Protein AF-A0A517L4I8-F1 (afdb_monomer)

Sequence (182 aa):
MARNAKEATSGMSSPTKETKGAPANFLALPLELRQEILYKSFEDVYKQDIHFSTNVNMLDGVLEIRRAPVCFLPHVHRHASILALVHNTISDDLDFVLKQILAAFESGLDEEWQRGACSEKRDRWTVLATEVEAAVCPDEDADISHHRRFQMVQDMREALGADMSQFSFDEDRPDSIRLSRH

Secondary structure (DSSP, 8-state):
--------------------PPPPPGGGS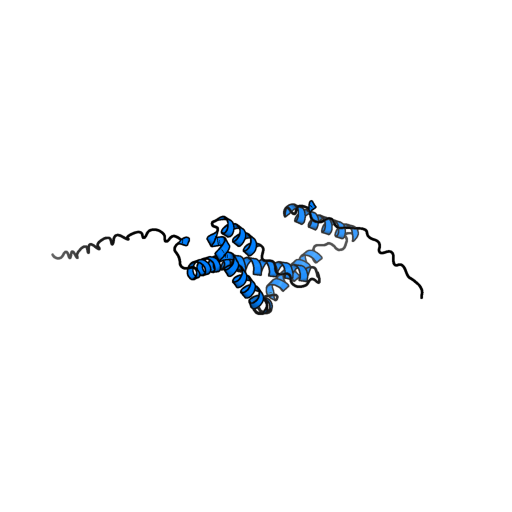-HHHHHHHHHHHTHHHHHHHHHHHHHHHHHHHHTT--PPPP---HHHHHHHHHHHTT-HHHHHHHHHHHHHHHHHHHHHHHHHHHHHSSSHHHHHHHHHHHHHHHHS-TTS-HHHHHHHHHHHHHHHHHHTT--GGG----------------

Mean predicted aligned error: 15.82 Å

Solvent-accessible surface area (backbone atoms only — not comparable to full-atom values): 11405 Å² total; per-residue (Å²): 141,80,89,79,90,80,88,78,78,90,76,82,74,75,81,76,78,76,75,78,70,75,81,79,57,70,87,76,48,58,69,69,58,46,36,52,53,51,47,60,68,41,54,67,35,48,54,49,20,52,52,50,24,50,53,52,48,50,47,31,60,74,70,66,49,91,64,77,86,61,85,52,55,65,48,44,53,53,52,51,57,58,50,39,73,73,37,69,71,51,36,64,42,41,61,57,37,51,53,52,52,50,51,51,48,67,64,46,51,63,60,52,49,70,70,68,65,65,58,72,67,47,52,51,52,51,51,53,51,51,52,54,57,66,68,52,62,92,81,63,58,71,71,58,55,56,52,50,54,52,48,53,53,49,52,53,41,57,76,68,66,61,71,67,88,78,65,80,77,84,86,78,77,83,80,80,83,77,84,76,89,130

pLDDT: mean 76.04, std 15.67, range [46.81, 97.5]

Organism: NCBI:txid50376

Radius of gyration: 30.22 Å; Cα contacts (8 Å, |Δi|>4): 58; chains: 1; bounding box: 49×85×97 Å

Structure (mmCIF, N/CA/C/O backbone):
data_AF-A0A517L4I8-F1
#
_entry.id   AF-A0A517L4I8-F1
#
loop_
_atom_site.group_PDB
_atom_site.id
_atom_site.type_symbol
_atom_site.label_atom_id
_atom_site.label_alt_id
_atom_site.label_comp_id
_atom_site.label_asym_id
_atom_site.label_entity_id
_atom_site.label_seq_id
_atom_site.pdbx_PDB_ins_code
_atom_site.Cartn_x
_atom_site.Cartn_y
_atom_site.Cartn_z
_atom_site.occupancy
_atom_site.B_iso_or_equiv
_atom_site.auth_seq_id
_atom_site.auth_comp_id
_atom_site.auth_asym_id
_atom_site.auth_atom_id
_atom_site.pdbx_PDB_model_num
ATOM 1 N N . MET A 1 1 ? 31.323 54.953 50.116 1.00 50.97 1 MET A N 1
ATOM 2 C CA . MET A 1 1 ? 30.103 54.939 49.280 1.00 50.97 1 MET A CA 1
ATOM 3 C C . MET A 1 1 ? 29.381 53.634 49.549 1.00 50.97 1 MET A C 1
ATOM 5 O O . MET A 1 1 ? 29.999 52.586 49.450 1.00 50.97 1 MET A O 1
ATOM 9 N N . ALA A 1 2 ? 28.143 53.724 50.021 1.00 52.12 2 ALA A N 1
ATOM 10 C CA . ALA A 1 2 ? 27.340 52.623 50.540 1.00 52.12 2 ALA A CA 1
ATOM 11 C C . ALA A 1 2 ? 26.101 52.400 49.657 1.00 52.12 2 ALA A C 1
ATOM 13 O O . ALA A 1 2 ? 25.684 53.350 48.994 1.00 52.12 2 ALA A O 1
ATOM 14 N N . ARG A 1 3 ? 25.472 51.217 49.818 1.00 51.09 3 ARG A N 1
ATOM 15 C CA . ARG A 1 3 ? 24.101 50.825 49.399 1.00 51.09 3 ARG A CA 1
ATOM 16 C C . ARG A 1 3 ? 23.981 50.402 47.919 1.00 51.09 3 ARG A C 1
ATOM 18 O O . ARG A 1 3 ? 24.549 51.051 47.062 1.00 51.09 3 ARG A O 1
ATOM 25 N N . ASN A 1 4 ? 23.267 49.349 47.515 1.00 49.31 4 ASN A N 1
ATOM 26 C CA . ASN A 1 4 ? 22.269 48.504 48.173 1.00 49.31 4 ASN A CA 1
ATOM 27 C C . ASN A 1 4 ? 22.208 47.134 47.478 1.00 49.31 4 ASN A C 1
ATOM 29 O O . ASN A 1 4 ? 22.231 47.053 46.252 1.00 49.31 4 ASN A O 1
ATOM 33 N N . ALA A 1 5 ? 22.037 46.089 48.286 1.00 61.31 5 ALA A N 1
ATOM 34 C CA . ALA A 1 5 ? 21.525 44.796 47.864 1.00 61.31 5 ALA A CA 1
ATOM 35 C C . ALA A 1 5 ? 20.059 44.930 47.419 1.00 61.31 5 ALA A C 1
ATOM 37 O O . ALA A 1 5 ? 19.285 45.674 48.028 1.00 61.31 5 ALA A O 1
ATOM 38 N N . LYS A 1 6 ? 19.671 44.195 46.375 1.00 63.69 6 LYS A N 1
ATOM 39 C CA . LYS A 1 6 ? 18.265 43.961 46.042 1.00 63.69 6 LYS A CA 1
ATOM 40 C C . LYS A 1 6 ? 18.084 42.484 45.711 1.00 63.69 6 LYS A C 1
ATOM 42 O O . LYS A 1 6 ? 18.277 42.050 44.581 1.00 63.69 6 LYS A O 1
ATOM 47 N N . GLU A 1 7 ? 17.770 41.732 46.758 1.00 57.91 7 GLU A N 1
ATOM 48 C CA . GLU A 1 7 ? 17.127 40.427 46.678 1.00 57.91 7 GLU A CA 1
ATOM 49 C C . GLU A 1 7 ? 15.749 40.595 46.026 1.00 57.91 7 GLU A C 1
ATOM 51 O O . GLU A 1 7 ? 14.967 41.464 46.414 1.00 57.91 7 GLU A O 1
ATOM 56 N N . ALA A 1 8 ? 15.448 39.754 45.040 1.00 61.12 8 ALA A N 1
ATOM 57 C CA . ALA A 1 8 ? 14.097 39.558 44.535 1.00 61.12 8 ALA A CA 1
ATOM 58 C C . ALA A 1 8 ? 13.854 38.053 44.383 1.00 61.12 8 ALA A C 1
ATOM 60 O O . ALA A 1 8 ? 14.153 37.442 43.363 1.00 61.12 8 ALA A O 1
ATOM 61 N N . THR A 1 9 ? 13.371 37.481 45.486 1.00 55.47 9 THR A N 1
ATOM 62 C CA . THR A 1 9 ? 12.253 36.529 45.546 1.00 55.47 9 THR A CA 1
ATOM 63 C C . THR A 1 9 ? 12.226 35.414 44.501 1.00 55.47 9 THR A C 1
ATOM 65 O O . THR A 1 9 ? 11.593 35.511 43.452 1.00 55.47 9 THR A O 1
AT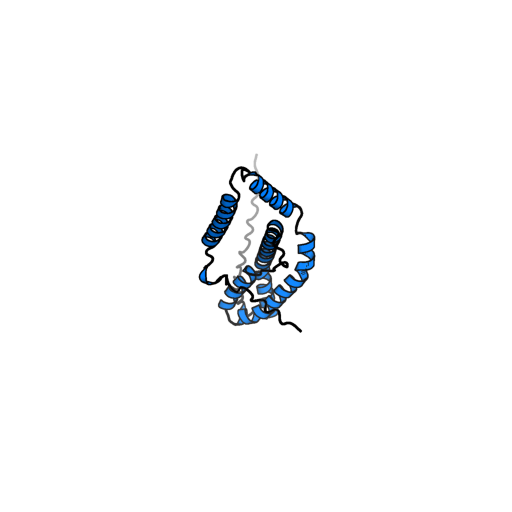OM 68 N N . SER A 1 10 ? 12.836 34.304 44.917 1.00 55.72 10 SER A N 1
ATOM 69 C CA . SER A 1 10 ? 12.448 32.923 44.627 1.00 55.72 10 SER A CA 1
ATOM 70 C C . SER A 1 10 ? 10.922 32.757 44.531 1.00 55.72 10 SER A C 1
ATOM 72 O O . SER A 1 10 ? 10.213 32.772 45.538 1.00 55.72 10 SER A O 1
ATOM 74 N N . GLY A 1 11 ? 10.418 32.615 43.305 1.00 59.62 11 GLY A N 1
ATOM 75 C CA . GLY A 1 11 ? 9.073 32.130 43.025 1.00 59.62 11 GLY A CA 1
ATOM 76 C C . GLY A 1 11 ? 9.090 30.605 42.994 1.00 59.62 11 GLY A C 1
ATOM 77 O O . GLY A 1 11 ? 9.490 30.010 41.996 1.00 59.62 11 GLY A O 1
ATOM 78 N N . MET A 1 12 ? 8.672 29.975 44.092 1.00 56.00 12 MET A N 1
ATOM 79 C CA . MET A 1 12 ? 8.410 28.536 44.164 1.00 56.00 12 MET A CA 1
ATOM 80 C C . MET A 1 12 ? 7.215 28.199 43.263 1.00 56.00 12 MET A C 1
ATOM 82 O O . MET A 1 12 ? 6.063 28.268 43.688 1.00 56.00 12 MET A O 1
ATOM 86 N N . SER A 1 13 ? 7.487 27.839 42.009 1.00 60.06 13 SER A N 1
ATOM 87 C CA . SER A 1 13 ? 6.519 27.145 41.165 1.00 60.06 13 SER A CA 1
ATOM 88 C C . SER A 1 13 ? 6.301 25.753 41.755 1.00 60.06 13 SER A C 1
ATOM 90 O O . SER A 1 13 ? 7.221 24.945 41.883 1.00 60.06 13 SER A O 1
ATOM 92 N N . SER A 1 14 ? 5.080 25.496 42.217 1.00 62.19 14 SER A N 1
ATOM 93 C CA . SER A 1 14 ? 4.686 24.175 42.691 1.00 62.19 14 SER A CA 1
ATOM 94 C C . SER A 1 14 ? 4.866 23.156 41.561 1.00 62.19 14 SER A C 1
ATOM 96 O O . SER A 1 14 ? 4.405 23.418 40.450 1.00 62.19 14 SER A O 1
ATOM 98 N N . PRO A 1 15 ? 5.492 21.993 41.807 1.00 63.91 15 PRO A N 1
ATOM 99 C CA . PRO A 1 15 ? 5.538 20.927 40.821 1.00 63.91 15 PRO A CA 1
ATOM 100 C C . PRO A 1 15 ? 4.117 20.388 40.647 1.00 63.91 15 PRO A C 1
ATOM 102 O O . PRO A 1 15 ? 3.599 19.657 41.496 1.00 63.91 15 PRO A O 1
ATOM 105 N N . THR A 1 16 ? 3.461 20.786 39.559 1.00 57.78 16 THR A N 1
ATOM 106 C CA . THR A 1 16 ? 2.253 20.143 39.048 1.00 57.78 16 THR A CA 1
ATOM 107 C C . THR A 1 16 ? 2.581 18.667 38.873 1.00 57.78 16 THR A C 1
ATOM 109 O O . THR A 1 16 ? 3.353 18.289 37.996 1.00 57.78 16 THR A O 1
ATOM 112 N N . LYS A 1 17 ? 2.052 17.828 39.768 1.00 64.56 17 LYS A N 1
ATOM 113 C CA . LYS A 1 17 ? 2.120 16.374 39.649 1.00 64.56 17 LYS A CA 1
ATOM 114 C C . LYS A 1 17 ? 1.352 15.992 38.391 1.00 64.56 17 LYS A C 1
ATOM 116 O O . LYS A 1 17 ? 0.134 15.840 38.441 1.00 64.56 17 LYS A O 1
ATOM 121 N N . GLU A 1 18 ? 2.066 15.868 37.276 1.00 62.00 18 GLU A N 1
ATOM 122 C CA . GLU A 1 18 ? 1.562 15.219 36.076 1.00 62.00 18 GLU A CA 1
ATOM 123 C C . GLU A 1 18 ? 1.066 13.838 36.485 1.00 62.00 18 GLU A C 1
ATOM 125 O O . GLU A 1 18 ? 1.827 12.922 36.809 1.00 62.00 18 GLU A O 1
ATOM 130 N N . THR A 1 19 ? -0.252 13.720 36.571 1.00 59.81 19 THR A N 1
ATOM 131 C CA . THR A 1 19 ? -0.910 12.448 36.791 1.00 59.81 19 THR A CA 1
ATOM 132 C C . THR A 1 19 ? -0.728 11.718 35.472 1.00 59.81 19 THR A C 1
ATOM 134 O O . THR A 1 19 ? -1.434 12.008 34.512 1.00 59.81 19 THR A O 1
ATOM 137 N N . LYS A 1 20 ? 0.302 10.864 35.386 1.00 67.19 20 LYS A N 1
ATOM 138 C CA . LYS A 1 20 ? 0.517 9.953 34.257 1.00 67.19 20 LYS A CA 1
ATOM 139 C C . LYS A 1 20 ? -0.772 9.159 34.068 1.00 67.19 20 LYS A C 1
ATOM 141 O O . LYS A 1 20 ? -1.008 8.186 34.784 1.00 67.19 20 LYS A O 1
ATOM 146 N N . GLY A 1 21 ? -1.631 9.629 33.165 1.00 69.38 21 GLY A N 1
ATOM 147 C CA . GLY A 1 21 ? -2.826 8.913 32.757 1.00 69.38 21 GLY A CA 1
ATOM 148 C C . GLY A 1 21 ? -2.390 7.536 32.289 1.00 69.38 21 GLY A C 1
ATOM 149 O O . GLY A 1 21 ? -1.418 7.418 31.539 1.00 69.38 21 GLY A O 1
ATOM 150 N N . ALA A 1 22 ? -3.050 6.496 32.796 1.00 68.81 22 ALA A N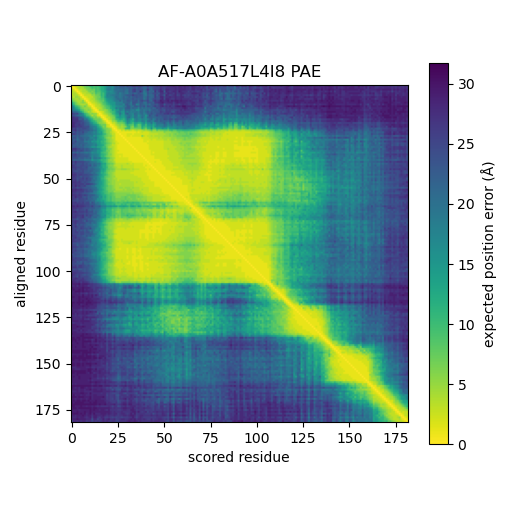 1
ATOM 151 C CA . ALA A 1 22 ? -2.803 5.146 32.320 1.00 68.81 22 ALA A CA 1
ATOM 152 C C . ALA A 1 22 ? -2.948 5.135 30.786 1.00 68.81 22 ALA A C 1
ATOM 154 O O . ALA A 1 22 ? -3.848 5.807 30.269 1.00 68.81 22 ALA A O 1
ATOM 155 N N . PRO A 1 23 ? -2.069 4.429 30.054 1.00 74.88 23 PRO A N 1
ATOM 156 C CA . PRO A 1 23 ? -2.155 4.368 28.604 1.00 74.88 23 PRO A CA 1
ATOM 157 C C . PRO A 1 23 ? -3.551 3.887 28.211 1.00 74.88 23 PRO A C 1
ATOM 159 O O . PRO A 1 23 ? -4.021 2.856 28.700 1.00 74.88 23 PRO A O 1
ATOM 162 N N . ALA A 1 24 ? -4.231 4.667 27.370 1.00 78.75 24 ALA A N 1
ATOM 163 C CA . ALA A 1 24 ? -5.538 4.292 26.860 1.00 78.75 24 ALA A CA 1
ATOM 164 C C . ALA A 1 24 ? -5.400 2.955 26.124 1.00 78.75 24 ALA A C 1
ATOM 166 O O . ALA A 1 24 ? -4.581 2.816 25.214 1.00 78.75 24 ALA A O 1
ATOM 167 N N . ASN A 1 25 ? -6.171 1.954 26.550 1.00 91.44 25 ASN A N 1
ATOM 168 C CA . ASN A 1 25 ? -6.203 0.669 25.870 1.00 91.44 25 ASN A CA 1
ATOM 169 C C . ASN A 1 25 ? -6.823 0.873 24.482 1.00 91.44 25 ASN A C 1
ATOM 171 O O . ASN A 1 25 ? -7.953 1.348 24.388 1.00 91.44 25 ASN A O 1
ATOM 175 N N . PHE A 1 26 ? -6.106 0.488 23.424 1.00 93.31 26 PHE A N 1
ATOM 176 C CA . PHE A 1 26 ? -6.582 0.584 22.043 1.00 93.31 26 PHE A CA 1
ATOM 177 C C . PHE A 1 26 ? -7.969 -0.053 21.863 1.00 93.31 26 PHE A C 1
ATOM 179 O O . PHE A 1 26 ? -8.838 0.525 21.220 1.00 93.31 26 PHE A O 1
ATOM 186 N N . LEU A 1 27 ? -8.218 -1.198 22.507 1.00 94.81 27 LEU A N 1
ATOM 187 C CA . LEU A 1 27 ? -9.492 -1.920 22.409 1.00 94.81 27 LEU A CA 1
ATOM 188 C C . LEU A 1 27 ? -10.665 -1.194 23.088 1.00 94.81 27 LEU A C 1
ATOM 190 O O . LEU A 1 27 ? -11.818 -1.517 22.818 1.00 94.81 27 LEU A O 1
ATOM 194 N N . ALA A 1 28 ? -10.388 -0.223 23.962 1.00 95.88 28 ALA A N 1
ATOM 195 C CA . ALA A 1 28 ? -11.412 0.593 24.612 1.00 95.88 28 ALA A CA 1
ATOM 196 C C . ALA A 1 28 ? -11.818 1.819 23.774 1.00 95.88 28 ALA A C 1
ATOM 198 O O . ALA A 1 28 ? -12.749 2.532 24.150 1.00 95.88 28 ALA A O 1
ATOM 199 N N . LEU A 1 29 ? -11.125 2.086 22.663 1.00 95.06 29 LEU A N 1
ATOM 200 C CA . LEU A 1 29 ? -11.468 3.182 21.764 1.00 95.06 29 LEU A CA 1
ATOM 201 C C . LEU A 1 29 ? -12.723 2.837 20.939 1.00 95.06 29 LEU A C 1
ATOM 203 O O . LEU A 1 29 ? -12.902 1.671 20.566 1.00 95.06 29 LEU A O 1
ATOM 207 N N . PRO A 1 30 ? -13.565 3.834 20.603 1.00 97.38 30 PRO A N 1
ATOM 208 C CA . PRO A 1 30 ? -14.596 3.710 19.575 1.00 97.38 30 PRO A CA 1
ATOM 209 C C . PRO A 1 30 ? -14.039 3.155 18.261 1.00 97.38 30 PRO A C 1
ATOM 211 O O . PRO A 1 30 ? -12.876 3.396 17.925 1.00 97.38 30 PRO A O 1
ATOM 214 N N . LEU A 1 31 ? -14.882 2.431 17.521 1.00 96.69 31 LEU A N 1
ATOM 215 C CA . LEU A 1 31 ? -14.518 1.763 16.269 1.00 96.69 31 LEU A CA 1
ATOM 216 C C . LEU A 1 31 ? -13.845 2.723 15.283 1.00 96.69 31 LEU A C 1
ATOM 218 O O . LEU A 1 31 ? -12.794 2.414 14.730 1.00 96.69 31 LEU A O 1
ATOM 222 N N . GLU A 1 32 ? -14.421 3.910 15.127 1.00 96.75 32 GLU A N 1
ATOM 223 C CA . GLU A 1 32 ? -13.985 4.924 14.174 1.00 96.75 32 GLU A CA 1
ATOM 224 C C . GLU A 1 32 ? -12.558 5.393 14.481 1.00 96.75 32 GLU A C 1
ATOM 226 O O . GLU A 1 32 ? -11.733 5.507 13.579 1.00 96.75 32 GLU A O 1
ATOM 231 N N . LEU A 1 33 ? -12.231 5.588 15.765 1.00 97.25 33 LEU A N 1
ATOM 232 C CA . LEU A 1 33 ? -10.887 5.992 16.180 1.00 97.25 33 LEU A CA 1
ATOM 233 C C . LEU A 1 33 ? -9.871 4.863 16.001 1.00 97.25 33 LEU A C 1
ATOM 235 O O . LEU A 1 33 ? -8.733 5.128 15.619 1.00 97.25 33 LEU A O 1
ATOM 239 N N . ARG A 1 34 ? -10.261 3.606 16.251 1.00 97.50 34 ARG A N 1
ATOM 240 C CA . ARG A 1 34 ? -9.378 2.455 16.000 1.00 97.50 34 ARG A CA 1
ATOM 241 C C . ARG A 1 34 ? -9.037 2.346 14.519 1.00 97.50 34 ARG A C 1
ATOM 243 O O . ARG A 1 34 ? -7.861 2.249 14.176 1.00 97.50 34 ARG A O 1
ATOM 250 N N . GLN A 1 35 ? -10.047 2.433 13.657 1.00 97.06 35 GLN A N 1
ATOM 251 C CA . GLN A 1 35 ? -9.878 2.401 12.207 1.00 97.06 35 GLN A CA 1
ATOM 252 C C . GLN A 1 35 ? -9.066 3.595 11.695 1.00 97.06 35 GLN A C 1
ATOM 254 O O . GLN A 1 35 ? -8.210 3.409 10.839 1.00 97.06 35 GLN A O 1
ATOM 259 N N . GLU A 1 36 ? -9.266 4.801 12.236 1.00 96.38 36 GLU A N 1
ATOM 260 C CA . GLU A 1 36 ? -8.478 5.984 11.866 1.00 96.38 36 GLU A CA 1
ATOM 261 C C . GLU A 1 36 ? -6.998 5.832 12.252 1.00 96.38 36 GLU A C 1
ATOM 263 O O . GLU A 1 36 ? -6.112 6.160 11.460 1.00 96.38 36 GLU A O 1
ATOM 268 N N . ILE A 1 37 ? -6.712 5.315 13.452 1.00 96.62 37 ILE A N 1
ATOM 269 C CA . ILE A 1 37 ? -5.338 5.046 13.902 1.00 96.62 37 ILE A CA 1
ATOM 270 C C . ILE A 1 37 ? -4.675 4.008 12.996 1.00 96.62 37 ILE A C 1
ATOM 272 O O . ILE A 1 37 ? -3.539 4.218 12.571 1.00 96.62 37 ILE A O 1
ATOM 276 N N . LEU A 1 38 ? -5.381 2.915 12.687 1.00 97.31 38 LEU A N 1
ATOM 277 C CA . LEU A 1 38 ? -4.890 1.898 11.761 1.00 97.31 38 LEU A CA 1
ATOM 278 C C . LEU A 1 38 ? -4.646 2.508 10.383 1.00 97.31 38 LEU A C 1
ATOM 280 O O . LEU A 1 38 ? -3.550 2.386 9.867 1.00 97.31 38 LEU A O 1
ATOM 284 N N . TYR A 1 39 ? -5.603 3.243 9.818 1.00 95.81 39 TYR A N 1
ATOM 285 C CA . TYR A 1 39 ? -5.442 3.895 8.518 1.00 95.81 39 TYR A CA 1
ATOM 286 C C . TYR A 1 39 ? -4.187 4.779 8.464 1.00 95.81 39 TYR A C 1
ATOM 288 O O . TYR A 1 39 ? -3.389 4.665 7.534 1.00 95.81 39 TYR A O 1
ATOM 296 N N . LYS A 1 40 ? -3.952 5.600 9.496 1.00 94.38 40 LYS A N 1
ATOM 297 C CA . LYS A 1 40 ? -2.748 6.442 9.590 1.00 94.38 40 LYS A CA 1
ATOM 298 C C . LYS A 1 40 ? -1.453 5.632 9.655 1.00 94.38 40 LYS A C 1
ATOM 300 O O . LYS A 1 40 ? -0.439 6.095 9.145 1.00 94.38 40 LYS A O 1
ATOM 305 N N . SER A 1 41 ? -1.458 4.426 10.228 1.00 96.75 41 SER A N 1
ATOM 306 C CA . SER A 1 41 ? -0.250 3.589 10.271 1.00 96.75 41 SER A CA 1
ATOM 307 C C . SER A 1 41 ? 0.168 3.063 8.894 1.00 96.75 41 SER A C 1
ATOM 309 O O . SER A 1 41 ? 1.333 2.714 8.709 1.00 96.75 41 SER A O 1
ATOM 311 N N . PHE A 1 42 ? -0.745 3.035 7.918 1.00 95.81 42 PHE A N 1
ATOM 312 C CA . PHE A 1 42 ? -0.439 2.633 6.546 1.00 95.81 42 PHE A CA 1
ATOM 313 C C . PHE A 1 42 ? 0.102 3.769 5.674 1.00 95.81 42 PHE A C 1
ATOM 315 O O . PHE A 1 42 ? 0.553 3.479 4.571 1.00 95.81 42 PHE A O 1
ATOM 322 N N . GLU A 1 43 ? 0.102 5.029 6.122 1.00 89.88 43 GLU A N 1
ATOM 323 C CA . GLU A 1 43 ? 0.451 6.171 5.261 1.00 89.88 43 GLU A CA 1
ATOM 324 C C . GLU A 1 43 ? 1.860 6.045 4.651 1.00 89.88 43 GLU A C 1
ATOM 326 O O . GLU A 1 43 ? 2.046 6.208 3.443 1.00 89.88 43 GLU A O 1
ATOM 331 N N . ASP A 1 44 ? 2.855 5.697 5.466 1.00 89.94 44 ASP A N 1
ATOM 332 C CA . ASP A 1 44 ? 4.236 5.539 4.995 1.00 89.94 44 ASP A CA 1
ATOM 333 C C . ASP A 1 44 ? 4.417 4.274 4.151 1.00 89.94 44 ASP A C 1
ATOM 335 O O . ASP A 1 44 ? 5.162 4.262 3.171 1.00 89.94 44 ASP A O 1
ATOM 339 N N . VAL A 1 45 ? 3.710 3.208 4.520 1.00 93.38 45 VAL A N 1
ATOM 340 C CA . VAL A 1 45 ? 3.755 1.907 3.846 1.00 93.38 45 VAL A CA 1
ATOM 341 C C . VAL A 1 45 ? 3.173 2.019 2.434 1.00 93.38 45 VAL A C 1
ATOM 343 O O . VAL A 1 45 ? 3.759 1.541 1.466 1.00 93.38 45 VAL A O 1
ATOM 346 N N . TYR A 1 46 ? 2.061 2.737 2.311 1.00 88.5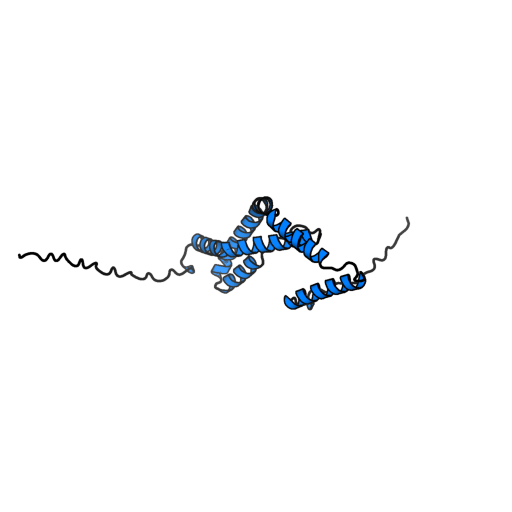6 46 TYR A N 1
ATOM 347 C CA . TYR A 1 46 ? 1.415 3.089 1.054 1.00 88.56 4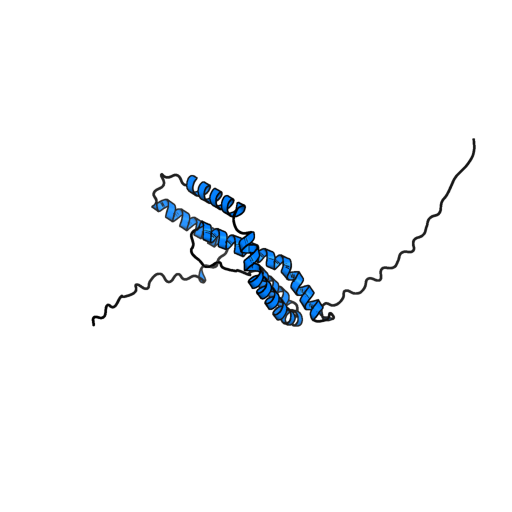6 TYR A CA 1
ATOM 348 C C . TYR A 1 46 ? 2.352 3.875 0.123 1.00 88.56 46 TYR A C 1
ATOM 350 O O . TYR A 1 46 ? 2.491 3.536 -1.053 1.00 88.56 46 TYR A O 1
ATOM 358 N N . LYS A 1 47 ? 3.070 4.880 0.646 1.00 86.56 47 LYS A N 1
ATOM 359 C CA . LYS A 1 47 ? 4.050 5.656 -0.140 1.00 86.56 47 LYS A CA 1
ATOM 360 C C . LYS A 1 47 ? 5.188 4.775 -0.664 1.00 86.56 47 LYS A C 1
ATOM 362 O O . LYS A 1 47 ? 5.636 4.957 -1.797 1.00 86.56 47 LYS A O 1
ATOM 367 N N . GLN A 1 48 ? 5.647 3.805 0.130 1.00 89.75 48 GLN A N 1
ATOM 368 C CA . GLN A 1 48 ? 6.674 2.851 -0.307 1.00 89.75 48 GLN A CA 1
ATOM 369 C C . GLN A 1 48 ? 6.193 2.003 -1.490 1.00 89.75 48 GLN A C 1
ATOM 371 O O . GLN A 1 48 ? 6.939 1.843 -2.456 1.00 89.75 48 GLN A O 1
ATOM 376 N N . ASP A 1 49 ? 4.949 1.526 -1.460 1.00 91.00 49 ASP A N 1
ATOM 377 C CA . ASP A 1 49 ? 4.379 0.726 -2.549 1.00 91.00 49 ASP A CA 1
ATOM 378 C C . ASP A 1 49 ? 4.180 1.530 -3.846 1.00 91.00 49 ASP A C 1
ATOM 380 O O . ASP A 1 49 ? 4.455 1.017 -4.936 1.00 91.00 49 ASP A O 1
ATOM 384 N N . ILE A 1 50 ? 3.803 2.813 -3.753 1.00 86.44 50 ILE A N 1
ATOM 385 C CA . ILE A 1 50 ? 3.781 3.718 -4.917 1.00 86.44 50 ILE A CA 1
ATOM 386 C C . ILE A 1 50 ? 5.175 3.821 -5.534 1.00 86.44 50 ILE A C 1
ATOM 388 O O . ILE A 1 50 ? 5.337 3.676 -6.749 1.00 86.44 50 ILE A O 1
ATOM 392 N N . HIS A 1 51 ? 6.198 4.067 -4.712 1.00 86.56 51 HIS A N 1
ATOM 393 C CA . HIS A 1 51 ? 7.571 4.183 -5.196 1.00 86.56 51 HIS A CA 1
ATOM 394 C C . HIS A 1 51 ? 8.079 2.880 -5.815 1.00 86.56 51 HIS A C 1
ATOM 396 O O . HIS A 1 51 ? 8.727 2.921 -6.863 1.00 86.56 51 HIS A O 1
ATOM 402 N N . PHE A 1 52 ? 7.764 1.738 -5.203 1.00 88.38 52 PHE A N 1
ATOM 403 C CA . PHE A 1 52 ? 8.110 0.426 -5.733 1.00 88.38 52 PHE A CA 1
ATOM 404 C C . PHE A 1 52 ? 7.460 0.195 -7.102 1.00 88.38 52 PHE A C 1
ATOM 406 O O . PHE A 1 52 ? 8.169 -0.047 -8.078 1.00 88.38 52 PHE A O 1
ATOM 413 N N . SER A 1 53 ? 6.139 0.372 -7.200 1.00 86.38 53 SER A N 1
ATOM 414 C CA . SER A 1 53 ? 5.397 0.211 -8.456 1.00 86.38 53 SER A CA 1
ATOM 415 C C . SER A 1 53 ? 5.919 1.158 -9.541 1.00 86.38 53 SER A C 1
ATOM 417 O O . SER A 1 53 ? 6.127 0.743 -10.680 1.00 86.38 53 SER A O 1
ATOM 419 N N . THR A 1 54 ? 6.215 2.415 -9.185 1.00 85.56 54 THR A N 1
ATOM 420 C CA . THR A 1 54 ? 6.794 3.408 -10.107 1.00 85.56 54 THR A CA 1
ATOM 421 C C . THR A 1 54 ? 8.127 2.929 -10.675 1.00 85.56 54 THR A C 1
ATOM 423 O O . THR A 1 54 ? 8.339 2.986 -11.884 1.00 85.56 54 THR A O 1
ATOM 426 N N . ASN A 1 55 ? 9.028 2.438 -9.822 1.00 85.50 55 ASN A N 1
ATOM 427 C CA . ASN A 1 55 ? 10.341 1.971 -10.257 1.00 85.50 55 ASN A CA 1
ATOM 428 C C . ASN A 1 55 ? 10.237 0.722 -11.144 1.00 85.50 55 ASN A C 1
ATOM 430 O O . ASN A 1 55 ? 10.959 0.632 -12.134 1.00 85.50 55 ASN A O 1
ATOM 434 N N . VAL A 1 56 ? 9.332 -0.211 -10.824 1.00 85.88 56 VAL A N 1
ATOM 435 C CA . VAL A 1 56 ? 9.102 -1.416 -11.637 1.00 85.88 56 VAL A CA 1
ATOM 436 C C . VAL A 1 56 ? 8.596 -1.044 -13.028 1.00 85.88 56 VAL A C 1
ATOM 438 O O . VAL A 1 56 ? 9.166 -1.475 -14.023 1.00 85.88 56 VAL A O 1
ATOM 441 N N . ASN A 1 57 ? 7.592 -0.173 -13.116 1.00 84.06 57 ASN A N 1
ATOM 442 C CA . ASN A 1 57 ? 7.047 0.250 -14.406 1.00 84.06 57 ASN A CA 1
ATOM 443 C C . ASN A 1 57 ? 8.045 1.116 -15.207 1.00 84.06 57 ASN A C 1
ATOM 445 O O . ASN A 1 57 ? 8.072 1.045 -16.435 1.00 84.06 57 ASN A O 1
ATOM 449 N N . MET A 1 58 ? 8.906 1.903 -14.543 1.00 82.56 58 MET A N 1
ATOM 450 C CA . MET A 1 58 ? 10.031 2.582 -15.207 1.00 82.56 58 MET A CA 1
ATOM 451 C C . MET A 1 58 ? 11.023 1.579 -15.800 1.00 82.56 58 MET A C 1
ATOM 453 O O . MET A 1 58 ? 11.459 1.759 -16.936 1.00 82.56 58 MET A O 1
ATOM 457 N N . LEU A 1 59 ? 11.367 0.531 -15.048 1.00 81.81 59 LEU A N 1
ATOM 458 C CA . LEU A 1 59 ? 12.269 -0.518 -15.510 1.00 81.81 59 LEU A CA 1
ATOM 459 C C . LEU A 1 59 ? 11.678 -1.272 -16.707 1.00 81.81 59 LEU A C 1
ATOM 461 O O . LEU A 1 59 ? 12.379 -1.454 -17.697 1.00 81.81 59 LEU A O 1
ATOM 465 N N . ASP A 1 60 ? 10.392 -1.628 -16.660 1.00 83.50 60 ASP A N 1
ATOM 466 C CA . ASP A 1 60 ? 9.691 -2.245 -17.794 1.00 83.50 60 ASP A CA 1
ATOM 467 C C . ASP A 1 60 ? 9.754 -1.350 -19.043 1.00 83.50 60 ASP A C 1
ATOM 469 O O . ASP A 1 60 ? 9.993 -1.842 -20.146 1.00 83.50 60 ASP A O 1
ATOM 473 N N . GLY A 1 61 ? 9.631 -0.028 -18.874 1.00 81.56 61 GLY A N 1
ATOM 474 C CA . GLY A 1 61 ? 9.782 0.939 -19.961 1.00 81.56 61 GLY A CA 1
ATOM 475 C C . GLY A 1 61 ? 11.192 0.991 -20.559 1.00 81.56 61 GLY A C 1
ATOM 476 O O . GLY A 1 61 ? 11.326 1.075 -21.777 1.00 81.56 61 GLY A O 1
ATOM 477 N N . VAL A 1 62 ? 12.238 0.925 -19.728 1.00 80.06 62 VAL A N 1
ATOM 478 C CA . VAL A 1 62 ? 13.646 0.901 -20.178 1.00 80.06 62 VAL A CA 1
ATOM 479 C C . VAL A 1 62 ? 13.987 -0.414 -20.874 1.00 80.06 62 VAL A C 1
ATOM 481 O O . VAL A 1 62 ? 14.711 -0.417 -21.862 1.00 80.06 62 VAL A O 1
ATOM 484 N N . LEU A 1 63 ? 13.450 -1.526 -20.378 1.00 79.44 63 LEU A N 1
ATOM 485 C CA . LEU A 1 63 ? 13.656 -2.858 -20.947 1.00 79.44 63 LEU A CA 1
ATOM 486 C C . LEU A 1 63 ? 12.743 -3.147 -22.151 1.00 79.44 63 LEU A C 1
ATOM 488 O O . LEU A 1 63 ? 12.740 -4.269 -22.654 1.00 79.44 63 LEU A O 1
ATOM 492 N N . GLU A 1 64 ? 11.943 -2.167 -22.586 1.00 84.75 64 GLU A N 1
ATOM 493 C CA . GLU A 1 64 ? 10.936 -2.292 -23.649 1.00 84.75 64 GLU A CA 1
ATOM 494 C C . GLU A 1 64 ? 9.942 -3.451 -23.437 1.00 84.75 64 GLU A C 1
ATOM 496 O O . GLU A 1 64 ? 9.335 -3.982 -24.375 1.00 84.75 64 GLU A O 1
ATOM 501 N N . ILE A 1 65 ? 9.721 -3.831 -22.179 1.00 80.94 65 ILE A N 1
ATOM 502 C CA . ILE A 1 65 ? 8.764 -4.860 -21.799 1.00 80.94 65 ILE A CA 1
ATOM 503 C C . ILE A 1 65 ? 7.365 -4.248 -21.912 1.00 80.94 65 ILE A C 1
ATOM 505 O O . ILE A 1 65 ? 6.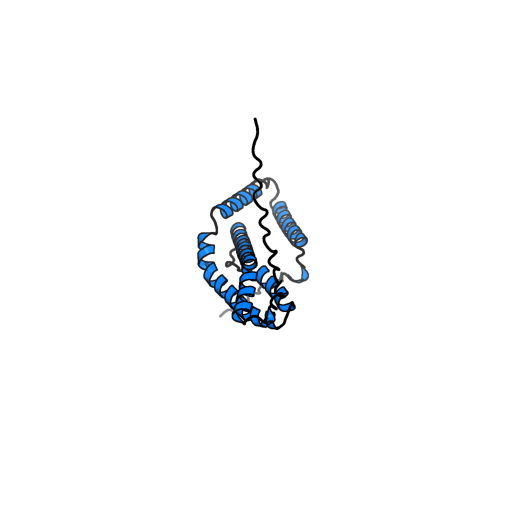928 -3.460 -21.077 1.00 80.94 65 ILE A O 1
ATOM 509 N N . ARG A 1 66 ? 6.626 -4.621 -22.962 1.00 78.88 66 ARG A N 1
ATOM 510 C CA . ARG A 1 66 ? 5.256 -4.140 -23.217 1.00 78.88 66 ARG A CA 1
ATOM 511 C C . ARG A 1 66 ? 4.228 -4.815 -22.307 1.00 78.88 66 ARG A C 1
ATOM 513 O O . ARG A 1 66 ? 3.379 -5.575 -22.772 1.00 7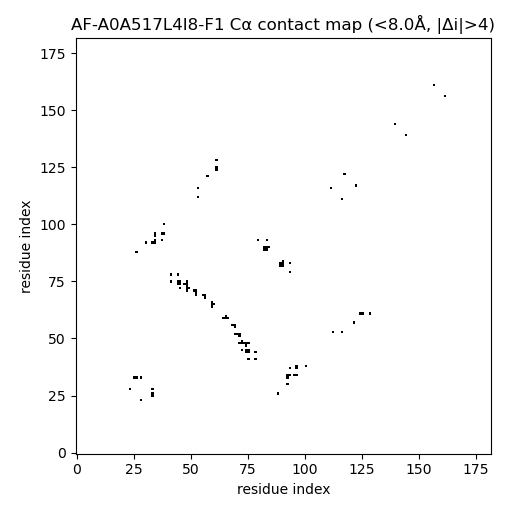8.88 66 ARG A O 1
ATOM 520 N N . ARG A 1 67 ? 4.310 -4.555 -21.005 1.00 77.81 67 ARG A N 1
ATOM 521 C CA . ARG A 1 67 ? 3.312 -4.982 -20.018 1.00 77.81 67 ARG A CA 1
ATOM 522 C C . ARG A 1 67 ? 2.374 -3.833 -19.675 1.00 77.81 67 ARG A C 1
ATOM 524 O O . ARG A 1 67 ? 2.727 -2.662 -19.788 1.00 77.81 67 ARG A O 1
ATOM 531 N N . ALA A 1 68 ? 1.156 -4.186 -19.275 1.00 79.75 68 ALA A N 1
ATOM 532 C CA . ALA A 1 68 ? 0.282 -3.224 -18.622 1.00 79.75 68 ALA A CA 1
ATOM 533 C C . ALA A 1 68 ? 0.946 -2.767 -17.309 1.00 79.75 68 ALA A C 1
ATOM 535 O O . ALA A 1 68 ? 1.583 -3.605 -16.664 1.00 79.75 68 ALA A O 1
ATOM 536 N N . PRO A 1 69 ? 0.801 -1.491 -16.906 1.00 77.88 69 PRO A N 1
ATOM 537 C CA . PRO A 1 69 ? 1.324 -1.016 -15.634 1.00 77.88 69 PRO A CA 1
ATOM 538 C C . PRO A 1 69 ? 0.846 -1.919 -14.506 1.00 77.88 69 PRO A C 1
ATOM 540 O O . PRO A 1 69 ? -0.358 -2.123 -14.333 1.00 77.88 69 PRO A O 1
ATOM 543 N N . VAL A 1 70 ? 1.790 -2.485 -13.761 1.00 76.38 70 VAL A N 1
ATOM 544 C CA . VAL A 1 70 ? 1.449 -3.354 -12.642 1.00 76.38 70 VAL A CA 1
ATOM 545 C C . VAL A 1 70 ? 1.494 -2.543 -11.362 1.00 76.38 70 VAL A C 1
ATOM 547 O O . VAL A 1 70 ? 2.375 -1.705 -11.159 1.00 76.38 70 VAL A O 1
ATOM 550 N N . CYS A 1 71 ? 0.512 -2.795 -10.510 1.00 78.81 71 CYS A N 1
ATOM 551 C CA . CYS A 1 71 ? 0.414 -2.204 -9.195 1.00 78.81 71 CYS A CA 1
ATOM 552 C C . CYS A 1 71 ? 0.701 -3.275 -8.158 1.00 78.81 71 CYS A C 1
ATOM 554 O O . CYS A 1 71 ? -0.049 -4.242 -8.021 1.00 78.81 71 CYS A O 1
ATOM 556 N N . PHE A 1 72 ? 1.800 -3.101 -7.441 1.00 83.25 72 PHE A N 1
ATOM 557 C CA . PHE A 1 72 ? 2.207 -4.012 -6.391 1.00 83.25 72 PHE A CA 1
ATOM 558 C C . PHE A 1 72 ? 2.055 -3.305 -5.048 1.00 83.25 72 PHE A C 1
ATOM 560 O O . PHE A 1 72 ? 2.566 -2.201 -4.870 1.00 83.25 72 PHE A O 1
ATOM 567 N N . LEU A 1 73 ? 1.382 -3.970 -4.105 1.00 90.31 73 LEU A N 1
ATOM 568 C CA . LEU A 1 73 ? 1.206 -3.499 -2.727 1.00 90.31 73 LEU A CA 1
ATOM 569 C C . LEU A 1 73 ? 1.888 -4.420 -1.684 1.00 90.31 73 LEU A C 1
ATOM 571 O O . LEU A 1 73 ? 1.244 -4.852 -0.719 1.00 90.31 73 LEU A O 1
ATOM 575 N N . PRO A 1 74 ? 3.159 -4.835 -1.885 1.00 92.12 74 PRO A N 1
ATOM 576 C CA . PRO A 1 74 ? 3.814 -5.803 -1.012 1.00 92.12 74 PRO A CA 1
ATOM 577 C C . PRO A 1 74 ? 4.008 -5.270 0.409 1.00 92.12 74 PRO A C 1
ATOM 579 O O . PRO A 1 74 ? 3.905 -6.042 1.369 1.00 92.12 74 PRO A O 1
ATOM 582 N N . HIS A 1 75 ? 4.283 -3.975 0.569 1.00 93.25 75 HIS A N 1
ATOM 583 C CA . HIS A 1 75 ? 4.508 -3.383 1.879 1.00 93.25 75 HIS A CA 1
ATOM 584 C C . HIS A 1 75 ? 3.194 -3.274 2.654 1.00 93.25 75 HIS A C 1
ATOM 586 O O . HIS A 1 75 ? 3.160 -3.679 3.819 1.00 93.25 75 HIS A O 1
ATOM 592 N N . VAL A 1 76 ? 2.105 -2.832 2.014 1.00 94.50 76 VAL A N 1
ATOM 593 C CA . VAL A 1 76 ? 0.761 -2.783 2.615 1.00 94.50 76 VAL A CA 1
ATOM 594 C C . VAL A 1 76 ? 0.326 -4.184 3.036 1.00 94.50 76 VAL A C 1
ATOM 596 O O . VAL A 1 76 ? -0.054 -4.383 4.191 1.00 94.50 76 VAL A O 1
ATOM 599 N N . HIS A 1 77 ? 0.466 -5.181 2.157 1.00 95.12 77 HIS A N 1
ATOM 600 C CA . HIS A 1 77 ? 0.118 -6.567 2.475 1.00 95.12 77 HIS A CA 1
ATOM 601 C C . HIS A 1 77 ? 0.913 -7.105 3.675 1.00 95.12 77 HIS A C 1
ATOM 603 O O . HIS A 1 77 ? 0.348 -7.695 4.602 1.00 95.12 77 HIS A O 1
ATOM 609 N N . ARG A 1 78 ? 2.233 -6.871 3.701 1.00 96.62 78 ARG A N 1
ATOM 610 C CA . ARG A 1 78 ? 3.094 -7.284 4.816 1.00 96.62 78 ARG A CA 1
ATOM 611 C C . ARG A 1 78 ? 2.704 -6.588 6.120 1.00 96.62 78 ARG A C 1
ATOM 613 O O . ARG A 1 78 ? 2.662 -7.243 7.160 1.00 96.62 78 ARG A O 1
ATOM 620 N N . HIS A 1 79 ? 2.429 -5.286 6.079 1.00 97.06 79 HIS A N 1
ATOM 621 C CA . HIS A 1 79 ? 2.059 -4.512 7.263 1.00 97.06 79 HIS A CA 1
ATOM 622 C C . HIS A 1 79 ? 0.723 -4.985 7.848 1.00 97.06 79 HIS A C 1
ATOM 624 O O . HIS A 1 79 ? 0.639 -5.252 9.047 1.00 97.06 79 HIS A O 1
ATOM 630 N N . ALA A 1 80 ? -0.282 -5.199 6.995 1.00 96.81 80 ALA A N 1
ATOM 631 C CA . ALA A 1 80 ? -1.571 -5.755 7.395 1.00 96.81 80 ALA A CA 1
ATOM 632 C C . ALA A 1 80 ? -1.438 -7.148 8.014 1.00 96.81 80 ALA A C 1
ATOM 634 O O . ALA A 1 80 ? -1.999 -7.405 9.077 1.00 96.81 80 ALA A O 1
ATOM 635 N N . SER A 1 81 ? -0.629 -8.016 7.399 1.00 97.44 81 SER A N 1
ATOM 636 C CA . SER A 1 81 ? -0.367 -9.363 7.917 1.00 97.44 81 SER A CA 1
ATOM 637 C C . SER A 1 81 ? 0.219 -9.325 9.331 1.00 97.44 81 SER A C 1
ATOM 639 O O . SER A 1 81 ? -0.187 -10.104 10.185 1.00 97.44 81 SER A O 1
ATOM 641 N N . ILE A 1 82 ? 1.148 -8.403 9.607 1.00 97.31 82 ILE A N 1
ATOM 642 C CA . ILE A 1 82 ? 1.744 -8.248 10.943 1.00 97.31 82 ILE A CA 1
ATOM 643 C C . ILE A 1 82 ? 0.701 -7.757 11.955 1.00 97.31 82 ILE A C 1
ATOM 645 O O . ILE A 1 82 ? 0.623 -8.296 13.057 1.00 97.31 82 ILE A O 1
ATOM 649 N N . LEU A 1 83 ? -0.104 -6.755 11.593 1.00 96.38 83 LEU A N 1
ATOM 650 C CA . LEU A 1 83 ? -1.122 -6.189 12.483 1.00 96.38 83 LEU A CA 1
ATOM 651 C C . LEU A 1 83 ? -2.244 -7.189 12.803 1.00 96.38 83 LEU A C 1
ATOM 653 O O . LEU A 1 83 ? -2.685 -7.261 13.950 1.00 96.38 83 LEU A O 1
ATOM 657 N N . ALA A 1 84 ? -2.656 -8.003 11.830 1.00 96.88 84 ALA A N 1
ATOM 658 C CA . ALA A 1 84 ? -3.683 -9.028 12.014 1.00 96.88 84 ALA A CA 1
ATOM 659 C C . ALA A 1 84 ? -3.287 -10.091 13.058 1.00 96.88 84 ALA A C 1
ATOM 661 O O . ALA A 1 84 ? -4.151 -10.640 13.739 1.00 96.88 84 ALA A O 1
ATOM 662 N N . LEU A 1 85 ? -1.985 -10.344 13.246 1.00 97.31 85 LEU A N 1
ATOM 663 C CA . LEU A 1 85 ? -1.480 -11.294 14.246 1.00 97.31 85 LEU A CA 1
ATOM 664 C C . LEU A 1 85 ? -1.558 -10.772 15.688 1.00 97.31 85 LEU A C 1
ATOM 666 O O . LEU A 1 85 ? -1.394 -11.551 16.625 1.00 97.31 85 LEU A O 1
ATOM 670 N N . VAL A 1 86 ? -1.775 -9.469 15.887 1.00 96.38 86 VAL A N 1
ATOM 671 C CA . VAL A 1 86 ? -1.750 -8.857 17.223 1.00 96.38 86 VAL A CA 1
ATOM 672 C C . VAL A 1 86 ? -3.031 -9.161 17.999 1.00 96.38 86 VAL A C 1
ATOM 674 O O . VAL A 1 86 ? -2.965 -9.509 19.179 1.00 96.38 86 VAL A O 1
ATOM 677 N N . HIS A 1 87 ? -4.199 -8.997 17.369 1.00 96.62 87 HIS A N 1
ATOM 678 C CA . HIS A 1 87 ? -5.498 -9.197 18.016 1.00 96.62 87 HIS A CA 1
ATOM 679 C C . HIS A 1 87 ? -6.631 -9.356 16.989 1.00 96.62 87 HIS A C 1
ATOM 681 O O . HIS A 1 87 ? -6.670 -8.623 16.004 1.00 96.62 87 HIS A O 1
ATOM 687 N N . ASN A 1 88 ? -7.621 -10.214 17.268 1.00 97.31 88 ASN A N 1
ATOM 688 C CA . ASN A 1 88 ? -8.751 -10.466 16.356 1.00 97.31 88 ASN A CA 1
ATOM 689 C C . ASN A 1 88 ? -9.525 -9.187 15.999 1.00 97.31 88 ASN A C 1
ATOM 691 O O . ASN A 1 88 ? -9.782 -8.941 14.833 1.00 97.31 88 ASN A O 1
ATOM 695 N N . THR A 1 89 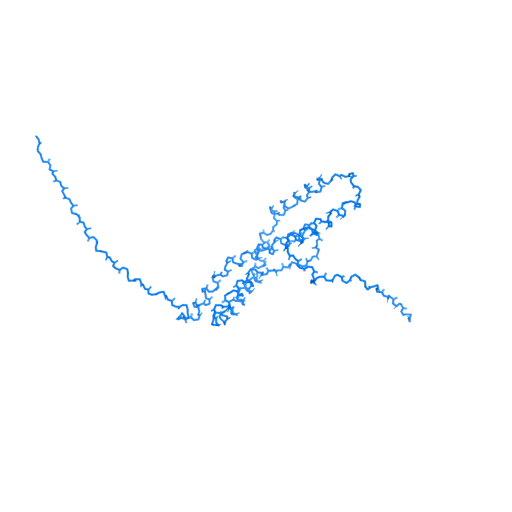? -9.803 -8.316 16.974 1.00 97.00 89 THR A N 1
ATOM 696 C CA . THR A 1 89 ? -10.463 -7.019 16.708 1.00 97.00 89 THR A CA 1
ATOM 697 C C . THR A 1 89 ? -9.662 -6.126 15.759 1.00 97.00 89 THR A C 1
ATOM 699 O O . THR A 1 89 ? -10.255 -5.403 14.972 1.00 97.00 89 THR A O 1
ATOM 702 N N . ILE A 1 90 ? -8.323 -6.174 15.807 1.00 96.81 90 ILE A N 1
ATOM 703 C CA . ILE A 1 90 ? -7.494 -5.435 14.844 1.00 96.81 90 ILE A CA 1
ATOM 704 C C . ILE A 1 90 ? -7.674 -6.046 13.454 1.00 96.81 90 ILE A C 1
ATOM 706 O O . ILE A 1 90 ? -7.832 -5.302 12.497 1.00 96.81 90 ILE A O 1
ATOM 710 N N . SER A 1 91 ? -7.702 -7.378 13.344 1.00 97.12 91 SER A N 1
ATOM 711 C CA . SER A 1 91 ? -8.003 -8.063 12.081 1.00 97.12 91 SER A CA 1
ATOM 712 C C . SER A 1 91 ? -9.373 -7.669 11.517 1.00 97.12 91 SER A C 1
ATOM 714 O O . SER A 1 91 ? -9.471 -7.396 10.326 1.00 97.12 91 SER A O 1
ATOM 716 N N . ASP A 1 92 ? -10.405 -7.590 12.360 1.00 96.56 92 ASP A N 1
ATOM 717 C CA . ASP A 1 92 ? -11.752 -7.176 11.945 1.00 96.56 92 ASP A CA 1
ATOM 718 C C . ASP A 1 92 ? -11.769 -5.713 11.462 1.00 96.56 92 ASP A C 1
ATOM 720 O O . ASP A 1 92 ? -12.377 -5.385 10.442 1.00 96.56 92 ASP A O 1
ATOM 724 N N . ASP A 1 93 ? -11.070 -4.821 12.174 1.00 97.50 93 ASP A N 1
ATOM 725 C CA . ASP A 1 93 ? -10.966 -3.405 11.812 1.00 97.50 93 ASP A CA 1
ATOM 726 C C . ASP A 1 93 ? -10.138 -3.209 10.516 1.00 97.50 93 ASP A C 1
ATOM 728 O O . ASP A 1 93 ? -10.431 -2.312 9.717 1.00 97.50 93 ASP A O 1
ATOM 732 N N . LEU A 1 94 ? -9.127 -4.058 10.278 1.00 97.31 94 LEU A N 1
ATOM 733 C CA . LEU A 1 94 ? -8.240 -4.003 9.110 1.00 97.31 94 LEU A CA 1
ATOM 734 C C . LEU A 1 94 ? -8.972 -4.236 7.789 1.00 97.31 94 LEU A C 1
ATOM 736 O O . LEU A 1 94 ? -8.633 -3.581 6.808 1.00 97.31 94 LEU A O 1
ATOM 740 N N . ASP A 1 95 ? -9.980 -5.107 7.744 1.00 95.56 95 ASP A N 1
ATOM 741 C CA . ASP A 1 95 ? -10.739 -5.384 6.517 1.00 95.56 95 ASP A CA 1
ATOM 742 C C . ASP A 1 95 ? -11.376 -4.114 5.932 1.00 95.56 95 ASP A C 1
ATOM 744 O O . ASP A 1 95 ? -11.391 -3.904 4.715 1.00 95.56 95 ASP A O 1
ATOM 748 N N . PHE A 1 96 ? -11.892 -3.238 6.798 1.00 95.62 96 PHE A N 1
ATOM 749 C CA . PHE A 1 96 ? -12.429 -1.944 6.382 1.00 95.62 96 PHE A CA 1
ATOM 750 C C . PHE A 1 96 ? -11.312 -0.992 5.942 1.00 95.62 96 PHE A C 1
ATOM 752 O O . PHE A 1 96 ? -11.401 -0.379 4.878 1.00 95.62 96 PHE A O 1
ATOM 759 N N . VAL A 1 97 ? -10.241 -0.897 6.732 1.00 96.25 97 VAL A N 1
ATOM 760 C CA . VAL A 1 97 ? -9.103 -0.007 6.454 1.00 96.25 97 VAL A CA 1
ATOM 761 C C . VAL A 1 97 ? -8.429 -0.360 5.125 1.00 96.25 97 VAL A C 1
ATOM 763 O O . VAL A 1 97 ? -8.149 0.531 4.328 1.00 96.25 97 VAL A O 1
ATOM 766 N N . LEU A 1 98 ? -8.237 -1.648 4.834 1.00 95.94 98 LEU A N 1
ATOM 767 C CA . LEU A 1 98 ? -7.648 -2.117 3.581 1.00 95.94 98 LEU A CA 1
ATOM 768 C C . LEU A 1 98 ? -8.513 -1.776 2.369 1.00 95.94 98 LEU A C 1
ATOM 770 O O . LEU A 1 98 ? -7.973 -1.345 1.355 1.00 95.94 98 LEU A O 1
ATOM 774 N N . LYS A 1 99 ? -9.843 -1.887 2.471 1.00 95.00 99 LYS A N 1
ATOM 775 C CA . LYS A 1 99 ? -10.748 -1.441 1.397 1.00 95.00 99 LYS A CA 1
ATOM 776 C C . LYS A 1 99 ? -10.605 0.054 1.122 1.00 95.00 99 LYS A C 1
ATOM 778 O O . LYS A 1 99 ? -10.568 0.450 -0.038 1.00 95.00 99 LYS A O 1
ATOM 783 N N . GLN A 1 100 ? -10.480 0.867 2.171 1.00 92.75 100 GLN A N 1
ATOM 784 C CA . GLN A 1 100 ? -10.282 2.311 2.030 1.00 92.75 100 GLN A CA 1
ATOM 785 C C . GLN A 1 100 ? -8.930 2.639 1.386 1.00 92.75 100 GLN A C 1
ATOM 787 O O . GLN A 1 100 ? -8.870 3.493 0.508 1.00 92.75 100 GLN A O 1
ATOM 792 N N . ILE A 1 101 ? -7.860 1.943 1.781 1.00 91.00 101 ILE A N 1
ATOM 793 C CA . ILE A 1 101 ? -6.525 2.118 1.190 1.00 91.00 101 ILE A CA 1
ATOM 794 C C . ILE A 1 101 ? -6.527 1.708 -0.282 1.00 91.00 101 ILE A C 1
ATOM 796 O O . ILE A 1 101 ? -6.000 2.447 -1.107 1.00 91.00 101 ILE A O 1
ATOM 800 N N . LEU A 1 102 ? -7.139 0.571 -0.627 1.00 90.69 102 LEU A N 1
ATOM 801 C CA . LEU A 1 102 ? -7.252 0.118 -2.014 1.00 90.69 102 LEU A CA 1
ATOM 802 C C . LEU A 1 102 ? -8.046 1.112 -2.861 1.00 90.69 102 LEU A C 1
ATOM 804 O O . LEU A 1 102 ? -7.578 1.500 -3.923 1.00 90.69 102 LEU A O 1
ATOM 808 N N . ALA A 1 103 ? -9.183 1.603 -2.364 1.00 89.00 103 ALA A N 1
ATOM 809 C CA . ALA A 1 103 ? -9.966 2.613 -3.069 1.00 89.00 103 ALA A CA 1
ATOM 810 C C . ALA A 1 103 ? -9.189 3.934 -3.245 1.00 89.00 103 ALA A C 1
ATOM 812 O O . ALA A 1 103 ? -9.221 4.544 -4.316 1.00 89.00 103 ALA A O 1
ATOM 813 N N . ALA A 1 104 ? -8.457 4.378 -2.217 1.00 84.25 104 ALA A N 1
ATOM 814 C CA . ALA A 1 104 ? -7.599 5.562 -2.300 1.00 84.25 104 ALA A CA 1
ATOM 815 C C . ALA A 1 104 ? -6.461 5.366 -3.313 1.00 84.25 104 ALA A C 1
ATOM 817 O O . ALA A 1 104 ? -6.155 6.267 -4.088 1.00 84.25 104 ALA A O 1
ATOM 818 N N . PHE A 1 105 ? -5.873 4.173 -3.349 1.00 80.56 105 PHE A N 1
ATOM 819 C CA . PHE A 1 105 ? -4.823 3.818 -4.294 1.00 80.56 105 PHE A CA 1
ATOM 820 C C . PHE A 1 105 ? -5.348 3.777 -5.737 1.00 80.56 105 PHE A C 1
ATOM 822 O O . PHE A 1 105 ? -4.760 4.396 -6.618 1.00 80.56 105 PHE A O 1
ATOM 829 N N . GLU A 1 106 ? -6.486 3.122 -5.975 1.00 83.12 106 GLU A N 1
ATOM 830 C CA . GLU A 1 106 ? -7.141 3.036 -7.288 1.00 83.12 106 GLU A CA 1
ATOM 831 C C . GLU A 1 106 ? -7.577 4.409 -7.824 1.00 83.12 106 GLU A C 1
ATOM 833 O O . GLU A 1 106 ? -7.495 4.653 -9.024 1.00 83.12 106 GLU A O 1
ATOM 838 N N . SER A 1 107 ? -8.003 5.320 -6.943 1.00 81.19 107 SER A N 1
ATOM 839 C CA . SER A 1 107 ? -8.410 6.683 -7.319 1.00 81.19 107 SER A CA 1
ATOM 840 C C . SER A 1 107 ? -7.243 7.668 -7.461 1.00 81.19 107 SER A C 1
ATOM 842 O O . SER A 1 107 ? -7.304 8.563 -8.300 1.00 81.19 107 SER A O 1
ATOM 844 N N . GLY A 1 108 ? -6.179 7.519 -6.665 1.00 65.25 108 GLY A N 1
ATOM 845 C CA . GLY A 1 108 ? -4.996 8.389 -6.690 1.00 65.25 108 GLY A CA 1
ATOM 846 C C . GLY A 1 108 ? -3.964 8.022 -7.761 1.00 65.25 108 GLY A C 1
ATOM 847 O O . GLY A 1 108 ? -3.207 8.887 -8.209 1.00 65.25 108 GLY A O 1
ATOM 848 N N . LEU A 1 109 ? -3.962 6.762 -8.211 1.00 59.44 109 LEU A N 1
ATOM 849 C CA . LEU A 1 109 ? -3.110 6.269 -9.296 1.00 59.44 109 LEU A CA 1
ATOM 850 C C . LEU A 1 109 ? -3.244 7.084 -10.579 1.00 59.44 109 LEU A C 1
ATOM 852 O O . LEU A 1 109 ? -2.267 7.211 -11.308 1.00 59.44 109 LEU A O 1
ATOM 856 N N . ASP A 1 110 ? -4.412 7.657 -10.858 1.00 56.31 110 ASP A N 1
ATOM 857 C CA . ASP A 1 110 ? -4.609 8.382 -12.109 1.00 56.31 110 ASP A CA 1
ATOM 858 C C . ASP A 1 110 ? -3.923 9.759 -12.099 1.00 56.31 110 ASP A C 1
ATOM 860 O O . ASP A 1 110 ? -3.377 10.182 -13.111 1.00 56.31 110 ASP A O 1
ATOM 864 N N . GLU A 1 111 ? -3.857 10.460 -10.962 1.00 59.06 111 GLU A N 1
ATOM 865 C CA . GLU A 1 111 ? -3.412 11.862 -10.951 1.00 59.06 111 GLU A CA 1
ATOM 866 C C . GLU A 1 111 ? -1.932 12.074 -10.609 1.00 59.06 111 GLU A C 1
ATOM 868 O O . GLU A 1 111 ? -1.285 12.933 -11.214 1.00 59.06 111 GLU A O 1
ATOM 873 N N . GLU A 1 112 ? -1.372 11.350 -9.636 1.00 53.34 112 GLU A N 1
ATOM 874 C CA . GLU A 1 112 ? 0.041 11.512 -9.251 1.00 53.34 112 GLU A CA 1
ATOM 875 C C . GLU A 1 112 ? 0.979 10.740 -10.177 1.00 53.34 112 GLU A C 1
ATOM 877 O O . GLU A 1 112 ? 2.069 11.223 -10.490 1.00 53.34 112 GLU A O 1
ATOM 882 N N . TRP A 1 113 ? 0.543 9.588 -10.692 1.00 53.06 113 TRP A N 1
ATOM 883 C CA . TRP A 1 113 ? 1.302 8.835 -11.686 1.00 53.06 113 TRP A CA 1
ATOM 884 C C . TRP A 1 113 ? 1.446 9.620 -12.989 1.00 53.06 113 TRP A C 1
ATOM 886 O O . TRP A 1 113 ? 2.548 9.735 -13.521 1.00 53.06 113 TRP A O 1
ATOM 896 N N . GLN A 1 114 ? 0.358 10.228 -13.477 1.00 53.56 114 GLN A N 1
ATOM 897 C CA . GLN A 1 114 ? 0.387 11.061 -14.684 1.00 53.56 114 GLN A CA 1
ATOM 898 C C . GLN A 1 114 ? 1.226 12.335 -14.501 1.00 53.56 114 GLN A C 1
ATOM 900 O O . GLN A 1 114 ? 1.776 12.852 -15.472 1.00 53.56 114 GLN A O 1
ATOM 905 N N . ARG A 1 115 ? 1.334 12.851 -13.269 1.00 58.12 115 ARG A N 1
ATOM 906 C CA . ARG A 1 115 ? 1.977 14.143 -12.981 1.00 58.12 115 ARG A CA 1
ATOM 907 C C . ARG A 1 115 ? 3.441 14.023 -12.549 1.00 58.12 115 ARG A C 1
ATOM 909 O O . ARG A 1 115 ? 4.218 14.934 -12.814 1.00 58.12 115 ARG A O 1
ATOM 916 N N . GLY A 1 116 ? 3.811 12.935 -11.870 1.00 49.34 116 GLY A N 1
ATOM 917 C CA . GLY A 1 116 ? 5.131 12.736 -11.261 1.00 49.34 116 GLY A CA 1
ATOM 918 C C . GLY A 1 116 ? 6.026 11.715 -11.966 1.00 49.34 116 GLY A C 1
ATOM 919 O O . GLY A 1 116 ? 7.248 11.744 -11.787 1.00 49.34 116 GLY A O 1
ATOM 920 N N . ALA A 1 117 ? 5.466 10.825 -12.788 1.00 48.88 117 ALA A N 1
ATOM 921 C CA . ALA A 1 117 ? 6.272 9.901 -13.567 1.00 48.88 117 ALA A CA 1
ATOM 922 C C . ALA A 1 117 ? 6.841 10.603 -14.816 1.00 48.88 117 ALA A C 1
ATOM 924 O O . ALA A 1 117 ? 6.125 10.942 -15.751 1.00 48.88 117 ALA A O 1
ATOM 925 N N . CYS A 1 118 ? 8.172 10.712 -14.846 1.00 52.19 118 CYS A N 1
ATOM 926 C CA . CYS A 1 118 ? 8.996 10.621 -16.060 1.00 52.19 118 CYS A CA 1
ATOM 927 C C . CYS A 1 118 ? 9.357 11.899 -16.839 1.00 52.19 118 CYS A C 1
ATOM 929 O O . CYS A 1 118 ? 9.211 11.934 -18.060 1.00 52.19 118 CYS A O 1
ATOM 931 N N . SER A 1 119 ? 10.010 12.857 -16.176 1.00 57.97 119 SER A N 1
ATOM 932 C CA . SER A 1 119 ? 11.097 13.606 -16.835 1.00 57.97 119 SER A CA 1
ATOM 933 C C . SER A 1 119 ? 12.451 13.203 -16.230 1.00 57.97 119 SER A C 1
ATOM 935 O O . SER A 1 119 ? 13.054 12.237 -16.686 1.00 57.97 119 SER A O 1
ATOM 937 N N . GLU A 1 120 ? 12.845 13.769 -15.084 1.00 62.16 120 GLU A N 1
ATOM 938 C CA . GLU A 1 120 ? 14.208 13.595 -14.541 1.00 62.16 120 GLU A CA 1
ATOM 939 C C . GLU A 1 120 ? 14.625 12.146 -14.246 1.00 62.16 120 GLU A C 1
ATOM 941 O O . GLU A 1 120 ? 15.750 11.742 -14.542 1.00 62.16 120 GLU A O 1
ATOM 946 N N . LYS A 1 121 ? 13.743 11.332 -13.648 1.00 65.69 121 LYS A N 1
ATOM 947 C CA . LYS A 1 121 ? 14.075 9.922 -13.378 1.00 65.69 121 LYS A CA 1
ATOM 948 C C . LYS A 1 121 ? 14.229 9.130 -14.671 1.00 65.69 121 LYS A C 1
ATOM 950 O O . LYS A 1 121 ? 15.135 8.309 -14.753 1.00 65.69 121 LYS A O 1
ATOM 955 N N . ARG A 1 122 ? 13.368 9.383 -15.662 1.00 65.38 122 ARG A N 1
ATOM 956 C CA . ARG A 1 122 ? 13.456 8.729 -16.971 1.00 65.38 122 ARG A CA 1
ATOM 957 C C . ARG A 1 122 ? 14.775 9.096 -17.635 1.00 65.38 122 ARG A C 1
ATOM 959 O O . ARG A 1 122 ? 15.499 8.190 -18.020 1.00 65.38 122 ARG A O 1
ATOM 966 N N . ASP A 1 123 ? 15.124 10.379 -17.644 1.00 73.94 123 ASP A N 1
ATOM 967 C CA . ASP A 1 123 ? 16.382 10.864 -18.212 1.00 73.94 123 ASP A CA 1
ATOM 968 C C . ASP A 1 123 ? 17.589 10.207 -17.538 1.00 73.94 123 ASP A C 1
ATOM 970 O O . ASP A 1 123 ? 18.478 9.699 -18.216 1.00 73.94 123 ASP A O 1
ATOM 974 N N . ARG A 1 124 ? 17.593 10.114 -16.201 1.00 76.88 124 ARG A N 1
ATOM 975 C CA . ARG A 1 124 ? 18.663 9.433 -15.459 1.00 76.88 124 ARG A CA 1
ATOM 976 C C . ARG A 1 124 ? 18.790 7.956 -15.835 1.00 76.88 124 ARG A C 1
ATOM 978 O O . ARG A 1 124 ? 19.906 7.470 -15.997 1.00 76.88 124 ARG A O 1
ATOM 985 N N . TRP A 1 125 ? 17.676 7.237 -15.956 1.00 71.75 125 TRP A N 1
ATOM 986 C CA . TRP A 1 125 ? 17.700 5.832 -16.369 1.00 71.75 125 TRP A CA 1
ATOM 987 C C . TRP A 1 125 ? 18.135 5.668 -17.825 1.00 71.75 125 TRP A C 1
ATOM 989 O O . TRP A 1 125 ? 18.881 4.741 -18.123 1.00 71.75 125 TRP A O 1
ATOM 999 N N . THR A 1 126 ? 17.736 6.576 -18.716 1.00 74.19 126 THR A N 1
ATOM 1000 C CA . THR A 1 126 ? 18.184 6.580 -20.112 1.00 74.19 126 THR A CA 1
ATOM 1001 C C . THR A 1 126 ? 19.685 6.838 -20.216 1.00 74.19 126 THR A C 1
ATOM 1003 O O . THR A 1 126 ? 20.352 6.132 -20.968 1.00 74.19 126 THR A O 1
ATOM 1006 N N . VAL A 1 127 ? 20.232 7.773 -19.430 1.00 81.50 127 VAL A N 1
ATOM 1007 C CA . VAL A 1 127 ? 21.683 8.022 -19.344 1.00 81.50 127 VAL A CA 1
ATOM 1008 C C . VAL A 1 127 ? 22.417 6.778 -18.848 1.00 81.50 127 VAL A C 1
ATOM 1010 O O . VAL A 1 127 ? 23.364 6.340 -19.487 1.00 81.50 127 VAL A O 1
ATOM 1013 N N . LEU A 1 128 ? 21.945 6.147 -17.768 1.00 77.50 128 LEU A N 1
ATOM 1014 C CA . LEU A 1 128 ? 22.555 4.912 -17.262 1.00 77.50 128 LEU A CA 1
ATOM 1015 C C . LEU A 1 128 ? 22.492 3.772 -18.288 1.00 77.50 128 LEU A C 1
ATOM 1017 O O . LEU A 1 128 ? 23.462 3.037 -18.441 1.00 77.50 128 LEU A O 1
ATOM 1021 N N . ALA A 1 129 ? 21.380 3.632 -19.013 1.00 74.88 129 ALA A N 1
ATOM 1022 C CA . ALA A 1 129 ? 21.252 2.632 -20.069 1.00 74.88 129 ALA A CA 1
ATOM 1023 C C . ALA A 1 129 ? 22.249 2.885 -21.213 1.00 74.88 129 ALA A C 1
ATOM 1025 O O . ALA A 1 129 ? 22.924 1.954 -21.644 1.00 74.88 129 ALA A O 1
ATOM 1026 N N . THR A 1 130 ? 22.412 4.142 -21.643 1.00 77.94 130 THR A N 1
ATOM 1027 C CA . THR A 1 130 ? 23.395 4.502 -22.682 1.00 77.94 130 THR A CA 1
ATOM 1028 C C . THR A 1 130 ? 24.837 4.343 -22.207 1.00 77.94 130 THR A C 1
ATOM 1030 O O . THR A 1 130 ? 25.676 3.899 -22.983 1.00 77.94 130 THR A O 1
ATOM 1033 N N . GLU A 1 131 ? 25.147 4.653 -20.945 1.00 83.75 131 GLU A N 1
ATOM 1034 C CA . GLU A 1 131 ? 26.471 4.404 -20.358 1.00 83.75 131 GLU A CA 1
ATOM 1035 C C . GLU A 1 131 ? 26.796 2.906 -20.310 1.00 83.75 131 GLU A C 1
ATOM 1037 O O . GLU A 1 131 ? 27.917 2.510 -20.631 1.00 83.75 131 GLU A O 1
ATOM 1042 N N . VAL A 1 132 ? 25.818 2.063 -19.961 1.00 77.94 132 VAL A N 1
ATOM 1043 C CA . VAL A 1 132 ? 25.978 0.602 -19.968 1.00 77.94 132 VAL A CA 1
ATOM 1044 C C . VAL A 1 132 ? 26.173 0.079 -21.390 1.00 77.94 132 VAL A C 1
ATOM 1046 O O . VAL A 1 132 ? 27.068 -0.732 -21.604 1.00 77.94 132 VAL A O 1
ATOM 1049 N N . GLU A 1 133 ? 25.393 0.550 -22.365 1.00 76.06 133 GLU A N 1
ATOM 1050 C CA . GLU A 1 133 ? 25.574 0.176 -23.774 1.00 76.06 133 GLU A CA 1
ATOM 1051 C C . GLU A 1 133 ? 26.934 0.623 -24.321 1.00 76.06 133 GLU A C 1
ATOM 1053 O O . GLU A 1 133 ? 27.609 -0.157 -24.985 1.00 76.06 133 GLU A O 1
ATOM 1058 N N . ALA A 1 134 ? 27.379 1.840 -23.997 1.00 79.06 134 ALA A N 1
ATOM 1059 C CA . ALA A 1 134 ? 28.677 2.360 -24.422 1.00 79.06 134 ALA A CA 1
ATOM 1060 C C . ALA A 1 134 ? 29.864 1.639 -23.758 1.00 79.06 134 ALA A C 1
ATOM 1062 O O . ALA A 1 134 ? 30.947 1.576 -24.339 1.00 79.06 134 ALA A O 1
ATOM 1063 N N . ALA A 1 135 ? 29.677 1.094 -22.552 1.00 77.50 135 ALA A N 1
ATOM 1064 C CA . ALA A 1 135 ? 30.686 0.294 -21.862 1.00 77.50 135 ALA A CA 1
ATOM 1065 C C . ALA A 1 135 ? 30.837 -1.125 -22.445 1.00 77.50 135 ALA A C 1
ATOM 1067 O O . ALA A 1 135 ? 31.837 -1.793 -22.170 1.00 77.50 135 ALA A O 1
ATOM 1068 N N . VAL A 1 136 ? 29.881 -1.595 -23.254 1.00 71.38 136 VAL A N 1
ATOM 1069 C CA . VAL A 1 136 ? 30.014 -2.848 -24.004 1.00 71.38 136 VAL A CA 1
ATOM 1070 C C . VAL A 1 136 ? 30.880 -2.570 -25.234 1.00 71.38 136 VAL A C 1
ATOM 1072 O O . VAL A 1 136 ? 30.424 -1.992 -26.218 1.00 71.38 136 VAL A O 1
ATOM 1075 N N . CYS A 1 137 ? 32.158 -2.956 -25.173 1.00 63.06 137 CYS A N 1
ATOM 1076 C CA . CYS A 1 137 ? 33.069 -2.858 -26.312 1.00 63.06 137 CYS A CA 1
ATOM 1077 C C . CYS A 1 137 ? 32.466 -3.567 -27.543 1.00 63.06 137 CYS A C 1
ATOM 1079 O O . CYS A 1 137 ? 32.150 -4.754 -27.450 1.00 63.06 137 CYS A O 1
ATOM 1081 N N . PRO A 1 138 ? 32.364 -2.900 -28.707 1.00 58.88 138 PRO A N 1
ATOM 1082 C CA . PRO A 1 138 ? 31.724 -3.455 -29.904 1.00 58.88 138 PRO A CA 1
ATOM 1083 C C . PRO A 1 138 ? 32.475 -4.624 -30.573 1.00 58.88 138 PRO A C 1
ATOM 1085 O O . PRO A 1 138 ? 32.021 -5.105 -31.605 1.00 58.88 138 PRO A O 1
ATOM 1088 N N . ASP A 1 139 ? 33.591 -5.084 -30.001 1.00 62.06 139 ASP A N 1
ATOM 1089 C CA . ASP A 1 139 ? 34.409 -6.193 -30.519 1.00 62.06 139 ASP A CA 1
ATOM 1090 C C . ASP A 1 139 ? 34.146 -7.543 -29.824 1.00 62.06 139 ASP A C 1
ATOM 1092 O O . ASP A 1 139 ? 34.764 -8.543 -30.184 1.00 62.06 139 ASP A O 1
ATOM 1096 N N . GLU A 1 140 ? 33.254 -7.612 -28.827 1.00 57.59 140 GLU A N 1
ATOM 1097 C CA . GLU A 1 140 ? 32.871 -8.907 -28.250 1.00 57.59 140 GLU A CA 1
ATOM 1098 C C . GLU A 1 140 ? 31.790 -9.568 -29.118 1.00 57.59 140 GLU A C 1
ATOM 1100 O O . GLU A 1 140 ? 30.703 -9.015 -29.301 1.00 57.59 140 GLU A O 1
ATOM 1105 N N . ASP A 1 141 ? 32.102 -10.758 -29.651 1.00 67.50 141 ASP A N 1
ATOM 1106 C CA . ASP A 1 141 ? 31.179 -11.623 -30.393 1.00 67.50 141 ASP A CA 1
ATOM 1107 C C . ASP A 1 141 ? 29.786 -11.624 -29.737 1.00 67.50 141 ASP A C 1
ATOM 1109 O O . ASP A 1 141 ? 29.655 -11.838 -28.528 1.00 67.50 141 ASP A O 1
ATOM 1113 N N . ALA A 1 142 ? 28.731 -11.394 -30.528 1.00 63.97 142 ALA A N 1
ATOM 1114 C CA . ALA A 1 142 ? 27.351 -11.248 -30.044 1.00 63.97 142 ALA A CA 1
ATOM 1115 C C . ALA A 1 142 ? 26.883 -12.414 -29.142 1.00 63.97 142 ALA A C 1
ATOM 1117 O O . ALA A 1 142 ? 26.055 -12.219 -28.245 1.00 63.97 142 ALA A O 1
ATOM 1118 N N . ASP A 1 143 ? 27.471 -13.598 -29.324 1.00 68.88 143 ASP A N 1
ATOM 1119 C CA . ASP A 1 143 ? 27.233 -14.795 -28.515 1.00 68.88 143 ASP A CA 1
ATOM 1120 C C . ASP A 1 143 ? 27.721 -14.643 -27.060 1.00 68.88 143 ASP A C 1
ATOM 1122 O O . ASP A 1 143 ? 27.071 -15.120 -26.124 1.00 68.88 143 ASP A O 1
ATOM 1126 N N . ILE A 1 144 ? 28.819 -13.916 -26.833 1.00 66.75 144 ILE A N 1
ATOM 1127 C CA . ILE A 1 144 ? 29.380 -13.662 -25.496 1.00 66.75 144 ILE A CA 1
ATOM 1128 C C . ILE A 1 144 ? 28.490 -12.674 -24.731 1.00 66.75 144 ILE A C 1
ATOM 1130 O O . ILE A 1 144 ? 28.236 -12.849 -23.535 1.00 66.75 144 ILE A O 1
ATOM 1134 N N . SER A 1 145 ? 27.950 -11.668 -25.426 1.00 66.69 145 SER A N 1
ATOM 1135 C CA . SER A 1 145 ? 27.092 -10.638 -24.825 1.00 66.69 145 SER A CA 1
ATOM 1136 C C . SER A 1 145 ? 25.765 -11.212 -24.315 1.00 66.69 145 SER A C 1
ATOM 1138 O O . SER A 1 145 ? 25.336 -10.911 -23.194 1.00 66.69 145 SER A O 1
ATOM 1140 N N . HIS A 1 146 ? 25.144 -12.115 -25.084 1.00 69.75 146 HIS A N 1
ATOM 1141 C CA . HIS A 1 146 ? 23.931 -12.815 -24.656 1.00 69.75 146 HIS A CA 1
ATOM 1142 C C . HIS A 1 146 ? 24.176 -13.693 -23.425 1.00 69.75 146 HIS A C 1
ATOM 1144 O O . HIS A 1 146 ? 23.392 -13.647 -22.473 1.00 69.75 146 HIS A O 1
ATOM 1150 N N . HIS A 1 147 ? 25.283 -14.441 -23.408 1.00 75.12 147 HIS A N 1
ATOM 1151 C CA . HIS A 1 147 ? 25.641 -15.287 -22.273 1.00 75.12 147 HIS A CA 1
ATOM 1152 C C . HIS A 1 147 ? 25.884 -14.462 -21.001 1.00 75.12 147 HIS A C 1
ATOM 1154 O O . HIS A 1 147 ? 25.364 -14.792 -19.936 1.00 75.12 147 HIS A O 1
ATOM 1160 N N . ARG A 1 148 ? 26.592 -13.332 -21.112 1.00 73.56 148 ARG A N 1
ATOM 1161 C CA . ARG A 1 148 ? 26.901 -12.462 -19.969 1.00 73.56 148 ARG A CA 1
ATOM 1162 C C . ARG A 1 148 ? 25.662 -11.771 -19.398 1.00 73.56 148 ARG A C 1
ATOM 1164 O O . ARG A 1 148 ? 25.529 -11.691 -18.179 1.00 73.56 148 ARG A O 1
ATOM 1171 N N . ARG A 1 149 ? 24.729 -11.322 -20.251 1.00 71.94 149 ARG A N 1
ATOM 1172 C CA . ARG A 1 149 ? 23.423 -10.804 -19.797 1.00 71.94 149 ARG A CA 1
ATOM 1173 C C . ARG A 1 149 ? 22.622 -11.875 -19.066 1.00 71.94 149 ARG A C 1
ATOM 1175 O O . ARG A 1 149 ? 22.060 -11.589 -18.014 1.00 71.94 149 ARG A O 1
ATOM 1182 N N . PHE A 1 150 ? 22.595 -13.097 -19.595 1.00 74.81 150 PHE A N 1
ATOM 1183 C CA . PHE A 1 150 ? 21.893 -14.208 -18.957 1.00 74.81 150 PHE A CA 1
ATOM 1184 C C . PHE A 1 150 ? 22.499 -14.546 -17.589 1.00 74.81 150 PHE A C 1
ATOM 1186 O O . PHE A 1 150 ? 21.763 -14.687 -16.613 1.00 74.81 150 PHE A O 1
ATOM 1193 N N . GLN A 1 151 ? 23.831 -14.574 -17.496 1.00 77.06 151 GLN A N 1
ATOM 1194 C CA . GLN A 1 151 ? 24.548 -14.813 -16.246 1.00 77.06 151 GLN A CA 1
ATOM 1195 C C . GLN A 1 151 ? 24.273 -13.714 -15.213 1.00 77.06 151 GLN A C 1
ATOM 1197 O O . GLN A 1 151 ? 23.920 -14.013 -14.081 1.00 77.06 151 GLN A O 1
ATOM 1202 N N . MET A 1 152 ? 24.318 -12.441 -15.613 1.00 76.69 152 MET A N 1
ATOM 1203 C CA . MET A 1 152 ? 24.036 -11.322 -14.708 1.00 76.69 152 MET A CA 1
ATOM 1204 C C . MET A 1 152 ? 22.598 -11.360 -14.165 1.00 76.69 152 MET A C 1
ATOM 1206 O O . MET A 1 152 ? 22.367 -11.057 -12.995 1.00 76.69 152 MET A O 1
ATOM 1210 N N . VAL A 1 153 ? 21.624 -11.765 -14.990 1.00 70.44 153 VAL A N 1
ATOM 1211 C CA . VAL A 1 153 ? 20.237 -11.960 -14.543 1.00 70.44 153 VAL A CA 1
ATOM 1212 C C . VAL A 1 153 ? 20.134 -13.129 -13.562 1.00 70.44 153 VAL A C 1
ATOM 1214 O O . VAL A 1 153 ? 19.416 -13.005 -12.570 1.00 70.44 153 VAL A O 1
ATOM 1217 N N . GLN A 1 154 ? 20.849 -14.236 -13.791 1.00 71.50 154 GLN A N 1
ATOM 1218 C CA . GLN A 1 154 ? 20.895 -15.350 -12.837 1.00 71.50 154 GLN A CA 1
ATOM 1219 C C . GLN A 1 154 ? 21.520 -14.936 -11.503 1.00 71.50 154 GLN A C 1
ATOM 1221 O O . GLN A 1 154 ? 20.917 -15.180 -10.461 1.00 71.50 154 GLN A O 1
ATOM 1226 N N . ASP A 1 155 ? 22.648 -14.233 -11.534 1.00 72.75 155 ASP A N 1
ATOM 1227 C CA . ASP A 1 155 ? 23.356 -13.793 -10.333 1.00 72.75 155 ASP A CA 1
ATOM 1228 C C . ASP A 1 155 ? 22.501 -12.808 -9.512 1.00 72.75 155 ASP A C 1
ATOM 1230 O O . ASP A 1 155 ? 22.403 -12.922 -8.290 1.00 72.75 155 ASP A O 1
ATOM 1234 N N . MET A 1 156 ? 21.805 -11.865 -10.168 1.00 66.06 156 MET A N 1
ATOM 1235 C CA . MET A 1 156 ? 20.851 -10.976 -9.487 1.00 66.06 156 MET A CA 1
ATOM 1236 C C . MET A 1 156 ? 19.671 -11.750 -8.888 1.00 66.06 156 MET A C 1
ATOM 1238 O O . MET A 1 156 ? 19.196 -11.414 -7.804 1.00 66.06 156 MET A O 1
ATOM 1242 N N . ARG A 1 157 ? 19.190 -12.786 -9.578 1.00 64.25 157 ARG A N 1
ATOM 1243 C CA . ARG A 1 157 ? 18.077 -13.627 -9.121 1.00 64.25 157 ARG A CA 1
ATOM 1244 C C . ARG A 1 157 ? 18.459 -14.461 -7.897 1.00 64.25 157 ARG A C 1
ATOM 1246 O O . ARG A 1 157 ? 17.663 -14.559 -6.965 1.00 64.25 157 ARG A O 1
ATOM 1253 N N . GLU A 1 158 ? 19.677 -14.996 -7.880 1.00 72.38 158 GLU A N 1
ATOM 1254 C CA . GLU A 1 158 ? 20.248 -15.733 -6.750 1.00 72.38 158 GLU A CA 1
ATOM 1255 C C . GLU A 1 158 ? 20.509 -14.807 -5.553 1.00 72.38 158 GLU A C 1
ATOM 1257 O O . GLU A 1 158 ? 20.109 -15.115 -4.430 1.00 72.38 158 GLU A O 1
ATOM 1262 N N . ALA A 1 159 ? 21.070 -13.617 -5.792 1.00 67.06 159 ALA A N 1
ATOM 1263 C CA . ALA A 1 159 ? 21.317 -12.618 -4.751 1.00 67.06 159 ALA A CA 1
ATOM 1264 C C . ALA A 1 159 ? 20.032 -12.124 -4.062 1.00 67.06 159 ALA A C 1
ATOM 1266 O O . ALA A 1 159 ? 20.055 -11.766 -2.884 1.00 67.06 159 ALA A O 1
ATOM 1267 N N . LEU A 1 160 ? 18.904 -12.116 -4.778 1.00 70.81 160 LEU A N 1
ATOM 1268 C CA . LEU A 1 160 ? 17.592 -11.749 -4.237 1.00 70.81 160 LEU A CA 1
ATOM 1269 C C . LEU A 1 160 ? 16.885 -12.901 -3.502 1.00 70.81 160 LEU A C 1
ATOM 1271 O O . LEU A 1 160 ? 15.783 -12.701 -2.990 1.00 70.81 160 LEU A O 1
ATOM 1275 N N . GLY A 1 161 ? 17.496 -14.089 -3.422 1.00 73.00 161 GLY A N 1
ATOM 1276 C CA . GLY A 1 161 ? 16.935 -15.244 -2.718 1.00 73.00 161 GLY A CA 1
ATOM 1277 C C . GLY A 1 161 ? 15.648 -15.780 -3.349 1.00 73.00 161 GLY A C 1
ATOM 1278 O O . GLY A 1 161 ? 14.820 -16.361 -2.647 1.00 73.00 161 GLY A O 1
ATOM 1279 N N . ALA A 1 162 ? 15.444 -15.556 -4.651 1.00 61.78 162 ALA A N 1
ATOM 1280 C CA . ALA A 1 162 ? 14.270 -16.061 -5.347 1.00 61.78 162 ALA A CA 1
ATOM 1281 C C . ALA A 1 162 ? 14.364 -17.592 -5.473 1.00 61.78 162 ALA A C 1
ATOM 1283 O O . ALA A 1 162 ? 15.196 -18.115 -6.213 1.00 61.78 162 ALA A O 1
ATOM 1284 N N . ASP A 1 163 ? 13.506 -18.309 -4.743 1.00 61.22 163 ASP A N 1
ATOM 1285 C CA . ASP A 1 163 ? 13.388 -19.766 -4.824 1.00 61.22 163 ASP A CA 1
ATOM 1286 C C . ASP A 1 163 ? 12.913 -20.177 -6.231 1.00 61.22 163 ASP A C 1
ATOM 1288 O O . ASP A 1 163 ? 11.778 -19.925 -6.646 1.00 61.22 163 ASP A O 1
ATOM 1292 N N . MET A 1 164 ? 13.826 -20.789 -6.986 1.00 54.28 164 MET A N 1
ATOM 1293 C CA . MET A 1 164 ? 13.643 -21.206 -8.380 1.00 54.28 164 MET A CA 1
ATOM 1294 C C . MET A 1 164 ? 12.633 -22.349 -8.547 1.00 54.28 164 MET A C 1
ATOM 1296 O O . MET A 1 164 ? 12.212 -22.621 -9.670 1.00 54.28 164 MET A O 1
ATOM 1300 N N . SER A 1 165 ? 12.205 -23.001 -7.461 1.00 58.78 165 SER A N 1
ATOM 1301 C CA . SER A 1 165 ? 11.235 -24.102 -7.524 1.00 58.78 165 SER A CA 1
ATOM 1302 C C . SER A 1 165 ? 9.830 -23.676 -7.980 1.00 58.78 165 SER A C 1
ATOM 1304 O O . SER A 1 165 ? 9.029 -24.534 -8.346 1.00 58.78 165 SER A O 1
ATOM 1306 N N . GLN A 1 166 ? 9.525 -22.371 -8.003 1.00 54.25 166 GLN A N 1
ATOM 1307 C CA . GLN A 1 166 ? 8.190 -21.859 -8.344 1.00 54.25 166 GLN A CA 1
ATOM 1308 C C . GLN A 1 166 ? 7.999 -21.455 -9.814 1.00 54.25 166 GLN A C 1
ATOM 1310 O O . GLN A 1 166 ? 6.870 -21.201 -10.227 1.00 54.25 166 GLN A O 1
ATOM 1315 N N . PHE A 1 167 ? 9.063 -21.404 -10.620 1.00 49.16 167 PHE A N 1
ATOM 1316 C CA . PHE A 1 167 ? 8.980 -21.002 -12.027 1.00 49.16 167 PHE A CA 1
ATOM 1317 C C . PHE A 1 167 ? 9.496 -22.118 -12.935 1.00 49.16 167 PHE A C 1
ATOM 1319 O O . PHE A 1 167 ? 10.586 -22.022 -13.495 1.00 49.16 167 PHE A O 1
ATOM 1326 N N . SER A 1 168 ? 8.704 -23.181 -13.094 1.00 51.69 168 SER A N 1
ATOM 1327 C CA . SER A 1 168 ? 8.895 -24.115 -14.203 1.00 51.69 168 SER A CA 1
ATOM 1328 C C . SER A 1 168 ? 8.494 -23.408 -15.494 1.00 51.69 168 SER A C 1
ATOM 1330 O O . SER A 1 168 ? 7.316 -23.153 -15.747 1.00 51.69 168 SER A O 1
ATOM 1332 N N . PHE A 1 169 ? 9.489 -23.032 -16.288 1.00 49.34 169 PHE A N 1
ATOM 1333 C CA . PHE A 1 169 ? 9.266 -22.595 -17.654 1.00 49.34 169 PHE A CA 1
ATOM 1334 C C . PHE A 1 169 ? 8.977 -23.868 -18.458 1.00 49.34 169 PHE A C 1
ATOM 1336 O O . PHE A 1 169 ? 9.882 -24.669 -18.679 1.00 49.34 169 PHE A O 1
ATOM 1343 N N . ASP A 1 170 ? 7.704 -24.106 -18.788 1.00 49.59 170 ASP A N 1
ATOM 1344 C CA . ASP A 1 170 ? 7.282 -25.188 -19.687 1.00 49.59 170 ASP A CA 1
ATOM 1345 C C . ASP A 1 170 ? 7.777 -24.869 -21.113 1.00 49.59 170 ASP A C 1
ATOM 1347 O O . ASP A 1 170 ? 7.018 -24.474 -22.000 1.00 49.59 170 ASP A O 1
ATOM 1351 N N . GLU A 1 171 ? 9.085 -24.997 -21.328 1.00 61.34 171 GLU A N 1
ATOM 1352 C CA . GLU A 1 171 ? 9.678 -25.146 -22.653 1.00 61.34 171 GLU A CA 1
ATOM 1353 C C . GLU A 1 171 ? 9.316 -26.541 -23.160 1.00 61.34 171 GLU A C 1
ATOM 1355 O O . GLU A 1 171 ? 9.943 -27.527 -22.795 1.00 61.34 171 GLU A O 1
ATOM 1360 N N . ASP A 1 172 ? 8.212 -26.610 -23.907 1.00 55.12 172 ASP A N 1
ATOM 1361 C CA . ASP A 1 172 ? 7.976 -27.499 -25.056 1.00 55.12 172 ASP A CA 1
ATOM 1362 C C . ASP A 1 172 ? 6.526 -27.996 -25.118 1.00 55.12 172 ASP A C 1
ATOM 1364 O O . ASP A 1 172 ? 6.173 -29.118 -24.742 1.00 55.12 172 ASP A O 1
ATOM 1368 N N . ARG A 1 173 ? 5.669 -27.190 -25.751 1.00 46.81 173 ARG A N 1
ATOM 1369 C CA . ARG A 1 173 ? 4.616 -27.742 -26.609 1.00 46.81 173 ARG A CA 1
ATOM 1370 C C . ARG A 1 173 ? 4.738 -27.151 -28.007 1.00 46.81 173 ARG A C 1
ATOM 1372 O O . ARG A 1 173 ? 4.258 -26.045 -28.235 1.00 46.81 173 ARG A O 1
ATOM 1379 N N . PRO A 1 174 ? 5.346 -27.872 -28.963 1.00 58.91 174 PRO A N 1
ATOM 1380 C CA . PRO A 1 174 ? 5.200 -27.524 -30.365 1.00 58.91 174 PRO A CA 1
ATOM 1381 C C . PRO A 1 174 ? 3.734 -27.730 -30.764 1.00 58.91 174 PRO A C 1
ATOM 1383 O O . PRO A 1 174 ? 3.235 -28.859 -30.822 1.00 58.91 174 PRO A O 1
ATOM 1386 N N . ASP A 1 175 ? 3.039 -26.623 -31.023 1.00 54.16 175 ASP A N 1
ATOM 1387 C CA . ASP A 1 175 ? 1.690 -26.622 -31.573 1.00 54.16 175 ASP A CA 1
ATOM 1388 C C . ASP A 1 175 ? 1.685 -27.345 -32.922 1.00 54.16 175 ASP A C 1
ATOM 1390 O O . ASP A 1 175 ? 2.186 -26.879 -33.948 1.00 54.16 175 ASP A O 1
ATOM 1394 N N . SER A 1 176 ? 1.088 -28.532 -32.918 1.00 54.97 176 SER A N 1
ATOM 1395 C CA . SER A 1 176 ? 0.783 -29.285 -34.124 1.00 54.97 176 SER A CA 1
ATOM 1396 C C . SER A 1 176 ? -0.418 -28.633 -34.806 1.00 54.97 176 SER A C 1
ATOM 1398 O O . SER A 1 176 ? -1.575 -28.952 -34.536 1.00 54.97 176 SER A O 1
ATOM 1400 N N . ILE A 1 177 ? -0.129 -27.710 -35.724 1.00 59.44 177 ILE A N 1
ATOM 1401 C CA . ILE A 1 177 ? -1.099 -27.127 -36.653 1.00 59.44 177 ILE A CA 1
ATOM 1402 C C . ILE A 1 177 ? -1.676 -28.257 -37.523 1.00 59.44 177 ILE A C 1
ATOM 1404 O O . ILE A 1 177 ? -1.107 -28.655 -38.540 1.00 59.44 177 ILE A O 1
ATOM 1408 N N . ARG A 1 178 ? -2.835 -28.794 -37.130 1.00 56.50 178 ARG A N 1
ATOM 1409 C CA . ARG A 1 178 ? -3.678 -29.624 -37.999 1.00 56.50 178 ARG A CA 1
ATOM 1410 C C . ARG A 1 178 ? -4.497 -28.719 -38.91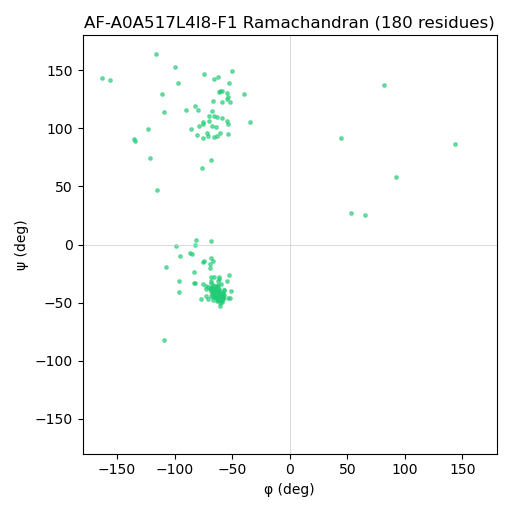8 1.00 56.50 178 ARG A C 1
ATOM 1412 O O . ARG A 1 178 ? -5.594 -28.291 -38.572 1.00 56.50 178 ARG A O 1
ATOM 1419 N N . LEU A 1 179 ? -3.976 -28.482 -40.120 1.00 61.75 179 LEU A N 1
ATOM 1420 C CA . LEU A 1 179 ? -4.754 -28.005 -41.265 1.00 61.75 179 LEU A CA 1
ATOM 1421 C C . LEU A 1 179 ? -5.792 -29.073 -41.651 1.00 61.75 179 LEU A C 1
ATOM 1423 O O . LEU A 1 179 ? -5.461 -30.060 -42.309 1.00 61.75 179 LEU A O 1
ATOM 1427 N N . SER A 1 180 ? -7.048 -28.881 -41.245 1.00 60.94 180 SER A N 1
ATOM 1428 C CA . SER A 1 180 ? -8.175 -29.642 -41.793 1.00 60.94 180 SER A CA 1
ATOM 1429 C C . SER A 1 180 ? -8.736 -28.898 -42.999 1.00 60.94 180 SER A C 1
ATOM 1431 O O . SER A 1 180 ? -9.218 -27.775 -42.883 1.00 60.94 180 SER A O 1
ATOM 1433 N N . ARG A 1 181 ? -8.627 -29.544 -44.161 1.00 62.44 181 ARG A N 1
ATOM 1434 C CA . ARG A 1 181 ? -9.304 -29.176 -45.405 1.00 62.44 181 ARG A CA 1
ATOM 1435 C C . ARG A 1 181 ? -10.820 -29.225 -45.210 1.00 62.44 181 ARG A C 1
ATOM 1437 O O . ARG A 1 181 ? -11.322 -30.257 -44.768 1.00 62.44 181 ARG A O 1
ATOM 1444 N N . HIS A 1 182 ? -11.510 -28.178 -45.648 1.00 60.44 182 HIS A N 1
ATOM 1445 C CA . HIS A 1 182 ? -12.838 -28.267 -46.247 1.00 60.44 182 HIS A CA 1
ATOM 1446 C C . HIS A 1 182 ? -12.991 -27.202 -47.325 1.00 60.44 182 HIS A C 1
ATOM 1448 O O . HIS A 1 182 ? -12.473 -26.084 -47.112 1.00 60.44 182 HIS A O 1
#

Foldseek 3Di:
DDDDDDDDDDDPDDPPPPPPPDPPDLVPDPLVVNLVVVLVVCPVLLVVQVVVLLVVVLVCVLVVPPDDRDRDSVSVVVVLVVQCVPDVSSVVSVVVSVVVSVVCCVVCCVPCVVVPPDDPVSVVVVVVSVVVVVVPDPPPDPVVVVVVVVVVVVVVCVVVVPDPPVDDPPPDDDDPPPDDDD